Protein 3OU2 (pdb70)

Nearest PDB structures (foldseek):
  3ou2-assembly1_A  TM=1.005E+00  e=2.066E-47  Streptomyces luridus
  3ou7-assembly1_A  TM=9.706E-01  e=2.264E-40  Streptomyces luridus
  5ufm-assembly1_A  TM=7.610E-01  e=4.107E-11  Burkholderia thailandensis E264
  3hnr-assembly1_A  TM=7.106E-01  e=1.834E-09  [Bacillus thuringiensis] serovar konkukian
  9fce-assembly2_B  TM=7.350E-01  e=3.921E-09  Streptomyces sp.

Foldseek 3Di:
DDVQQLVLQLVVLLVCQVVVCVPVCVVCVVVVVLQVCVVQVPQLEEEEEEEQCFLVPCVLVSLVHYPAYEYEHQHPSRVVNVCVSVRPRYHYDHDSLLPDADPEATQEYEYEAPVQQAFPVSNLVSVVRVVNRHDVNHKYKYKHFADCVQWDWDADPVGSIGTTGGHHHHQVRVCVVVVVSAKHKDWDDSDHGMIMMMIDGHPD

Sequence (204 aa):
TSHGLIESQLSYYRARASEYDATFVPYMDSAAPAALERLRAGNIRGDVLELASGTGYWTRHLSGLADRVTALDGSAEMIAEAGRHGLDNVEFRQQDLFDWTPDRQWDAVFFAHWLAHVPDDRFEAFWESVRSAVAPGGVVEFVDVTDHEVAVRRTLQDGRSFRIVKVFRSPAELTERLTALGWSCSVDEVHPGFLYATCRPGPR

Secondary structure (DSSP, 8-state):
--HHHHHHHHHHHHHHGGGHHHHHHHHHTTTHHHHHHHHTTTTS-SEEEEES-TTSHHHHHHHHHSSEEEEEES-HHHHHHHGGG--TTEEEEE--TTS---SS-EEEEEEES-GGGS-HHHHHHHHHHHHHHEEEEEEEEEEEE-----EEEEE-TTS-EEEEE-----HHHHHHHHHHTTEEEEEEEEETTEEEEEEEE---

InterPro domains:
  IPR029063 S-adenosyl-L-methionine-dependent methyltransferase superfamily [G3DSA:3.40.50.150] (1-218)
  IPR029063 S-adenosyl-L-methionine-dependent methyltransferase superfamily [SSF53335] (13-204)
  IPR041698 Methyltransferase domain 25 [PF13649] (50-140)

Structure (mmCIF, N/CA/C/O backbone):
data_3OU2
#
_entry.id   3OU2
#
_cell.length_a   75.519
_cell.length_b   75.519
_cell.length_c   70.657
_cell.angle_alpha   90.00
_cell.angle_beta   90.00
_cell.angle_gamma   120.00
#
_symmetry.space_group_name_H-M   'P 61'
#
loop_
_entity.id
_entity.type
_entity.pdbx_description
1 polymer 'SAM-dependent methyltransferase'
2 non-polymer S-ADENOSYL-L-HOMOCYSTEINE
3 water water
#
loop_
_atom_site.group_PDB
_atom_site.id
_atom_site.type_symbol
_atom_site.label_atom_id
_atom_site.label_alt_id
_atom_site.label_comp_id
_atom_site.label_asym_id
_atom_site.label_entity_id
_atom_site.label_seq_id
_atom_site.pdbx_PDB_ins_code
_atom_site.Cartn_x
_atom_site.Cartn_y
_atom_site.Cartn_z
_atom_site.occupancy
_atom_site.B_iso_or_equiv
_atom_site.auth_seq_id
_atom_site.auth_comp_id
_atom_site.auth_asym_id
_atom_site.auth_atom_id
_atom_site.pdbx_PDB_model_num
ATOM 1 N N . THR A 1 3 ? 45.770 38.954 9.265 1.00 26.69 3 THR A N 1
ATOM 2 C CA . THR A 1 3 ? 45.583 37.703 8.478 1.00 26.78 3 THR A CA 1
ATOM 3 C C . THR A 1 3 ? 46.105 36.483 9.226 1.00 26.01 3 THR A C 1
ATOM 4 O O . THR A 1 3 ? 47.220 36.487 9.757 1.00 26.31 3 THR A O 1
ATOM 8 N N . SER A 1 4 ? 45.281 35.441 9.251 1.00 25.05 4 SER A N 1
ATOM 9 C CA . SER A 1 4 ? 45.592 34.213 9.966 1.00 24.12 4 SER A CA 1
ATOM 10 C C . SER A 1 4 ? 46.435 33.272 9.117 1.00 23.59 4 SER A C 1
ATOM 11 O O . SER A 1 4 ? 46.478 33.392 7.887 1.00 23.01 4 SER A O 1
ATOM 14 N N . HIS A 1 5 ? 47.107 32.330 9.774 1.00 22.90 5 HIS A N 1
ATOM 15 C CA . HIS A 1 5 ? 47.778 31.251 9.067 1.00 22.82 5 HIS A CA 1
ATOM 16 C C . HIS A 1 5 ? 46.749 30.395 8.327 1.00 22.08 5 HIS A C 1
ATOM 17 O O . HIS A 1 5 ? 47.036 29.858 7.259 1.00 21.82 5 HIS A O 1
ATOM 24 N N . GLY A 1 6 ? 45.554 30.283 8.904 1.00 21.49 6 GLY A N 1
ATOM 25 C CA . GLY A 1 6 ? 44.430 29.595 8.271 1.00 20.69 6 GLY A CA 1
ATOM 26 C C . GLY A 1 6 ? 44.123 30.128 6.884 1.00 19.99 6 GLY A C 1
ATOM 27 O O . GLY A 1 6 ? 43.920 29.353 5.957 1.00 19.98 6 GLY A O 1
ATOM 28 N N . LEU A 1 7 ? 44.100 31.451 6.747 1.00 19.50 7 LEU A N 1
ATOM 29 C CA . LEU A 1 7 ? 43.866 32.083 5.444 1.00 18.98 7 LEU A CA 1
ATOM 30 C C . LEU A 1 7 ? 44.997 31.783 4.458 1.00 18.84 7 LEU A C 1
ATOM 31 O O . LEU A 1 7 ? 44.749 31.388 3.311 1.00 18.26 7 LEU A O 1
ATOM 36 N N . ILE A 1 8 ? 46.238 31.970 4.907 1.00 19.02 8 ILE A N 1
ATOM 37 C CA . ILE A 1 8 ? 47.413 31.685 4.091 1.00 19.12 8 ILE A CA 1
ATOM 38 C C . ILE A 1 8 ? 47.423 30.239 3.607 1.00 18.85 8 ILE A C 1
ATOM 39 O O . ILE A 1 8 ? 47.693 29.976 2.435 1.00 18.37 8 ILE A O 1
ATOM 44 N N . GLU A 1 9 ? 47.130 29.310 4.516 1.00 18.89 9 GLU A N 1
ATOM 45 C CA . GLU A 1 9 ? 47.108 27.893 4.184 1.00 19.23 9 GLU A CA 1
ATOM 46 C C . GLU A 1 9 ? 45.956 27.564 3.232 1.00 18.51 9 GLU A C 1
ATOM 47 O O . GLU A 1 9 ? 46.133 26.784 2.298 1.00 18.42 9 GLU A O 1
ATOM 53 N N . SER A 1 10 ? 44.795 28.175 3.469 1.00 17.86 10 SER A N 1
ATOM 54 C CA . SER A 1 10 ? 43.626 27.967 2.606 1.00 17.73 10 SER A CA 1
ATOM 55 C C . SER A 1 10 ? 43.935 28.380 1.170 1.00 17.54 10 SER A C 1
ATOM 56 O O . SER A 1 10 ? 43.690 27.634 0.225 1.00 17.64 10 SER A O 1
ATOM 59 N N . GLN A 1 11 ? 44.483 29.580 1.022 1.00 17.27 11 GLN A N 1
ATOM 60 C CA . GLN A 1 11 ? 44.867 30.107 -0.281 1.00 17.20 11 GLN A CA 1
ATOM 61 C C . GLN A 1 11 ? 45.873 29.200 -0.997 1.00 16.86 11 GLN A C 1
ATOM 62 O O . GLN A 1 11 ? 45.727 28.920 -2.188 1.00 15.92 11 GLN A O 1
ATOM 68 N N . LEU A 1 12 ? 46.885 28.723 -0.274 1.00 16.89 12 LEU A N 1
ATOM 69 C CA . LEU A 1 12 ? 47.872 27.824 -0.866 1.00 17.27 12 LEU A CA 1
ATOM 70 C C . LEU A 1 12 ? 47.224 26.496 -1.263 1.00 17.81 12 LEU A C 1
ATOM 71 O O . LEU A 1 12 ? 47.492 25.967 -2.338 1.00 17.93 12 LEU A O 1
ATOM 76 N N . SER A 1 13 ? 46.363 25.986 -0.388 1.00 18.29 13 SER A N 1
ATOM 77 C CA . SER A 1 13 ? 45.642 24.737 -0.646 1.00 18.81 13 SER A CA 1
ATOM 78 C C . SER A 1 13 ? 44.784 24.803 -1.906 1.00 18.50 13 SER A C 1
ATOM 79 O O . SER A 1 13 ? 44.687 23.824 -2.641 1.00 18.73 13 SER A O 1
ATOM 82 N N . TYR A 1 14 ? 44.182 25.964 -2.161 1.00 17.90 14 TYR A N 1
ATOM 83 C CA . TYR A 1 14 ? 43.399 26.176 -3.375 1.00 17.78 14 TYR A CA 1
ATOM 84 C C . TYR A 1 14 ? 44.260 25.903 -4.603 1.00 17.40 14 TYR A C 1
ATOM 85 O O . TYR A 1 14 ? 43.853 25.177 -5.509 1.00 17.87 14 TYR A O 1
ATOM 94 N N . TYR A 1 15 ? 45.465 26.469 -4.618 1.00 17.52 15 TYR A N 1
ATOM 95 C CA . TYR A 1 15 ? 46.359 26.297 -5.756 1.00 17.59 15 TYR A CA 1
ATOM 96 C C . TYR A 1 15 ? 46.943 24.894 -5.875 1.00 18.59 15 TYR A C 1
ATOM 97 O O . TYR A 1 15 ? 47.157 24.412 -6.984 1.00 18.76 15 TYR A O 1
ATOM 106 N N . ARG A 1 16 ? 47.167 24.240 -4.736 1.00 19.81 16 ARG A N 1
ATOM 107 C CA . ARG A 1 16 ? 47.533 22.825 -4.730 1.00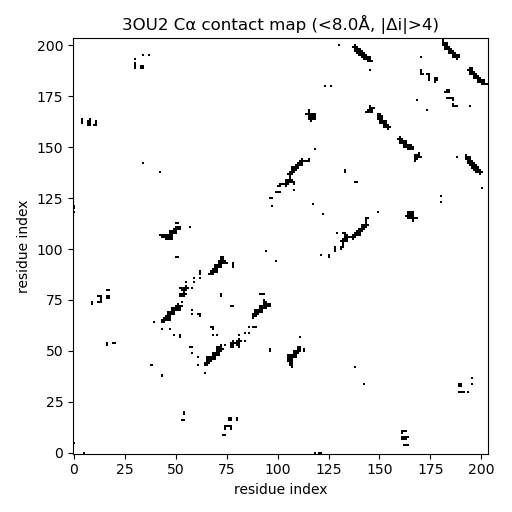 21.05 16 ARG A CA 1
ATOM 108 C C . ARG A 1 16 ? 46.459 21.998 -5.440 1.00 21.39 16 ARG A C 1
ATOM 109 O O . ARG A 1 16 ? 46.776 21.125 -6.254 1.00 21.95 16 ARG A O 1
ATOM 117 N N . ALA A 1 17 ? 45.194 22.298 -5.147 1.00 21.71 17 ALA A N 1
ATOM 118 C CA . ALA A 1 17 ? 44.053 21.587 -5.745 1.00 22.33 17 ALA A CA 1
ATOM 119 C C . ALA A 1 17 ? 43.869 21.884 -7.241 1.00 22.83 17 ALA A C 1
ATOM 120 O O . ALA A 1 17 ? 43.430 21.016 -8.007 1.00 23.88 17 ALA A O 1
ATOM 122 N N . ARG A 1 18 ? 44.212 23.106 -7.645 1.00 22.87 18 ARG A N 1
ATOM 123 C CA . ARG A 1 18 ? 43.989 23.604 -9.007 1.00 23.09 18 ARG A CA 1
ATOM 124 C C . ARG A 1 18 ? 45.156 23.389 -9.978 1.00 22.45 18 ARG A C 1
ATOM 125 O O . ARG A 1 18 ? 45.002 23.595 -11.183 1.00 21.97 18 ARG A O 1
ATOM 133 N N . ALA A 1 19 ? 46.315 22.978 -9.463 1.00 22.11 19 ALA A N 1
ATOM 134 C CA . ALA A 1 19 ? 47.544 22.923 -10.258 1.00 22.40 19 ALA A CA 1
ATOM 135 C C . ALA A 1 19 ? 47.401 22.224 -11.613 1.00 22.36 19 ALA A C 1
ATOM 136 O O . ALA A 1 19 ? 47.840 22.753 -12.633 1.00 22.47 19 ALA A O 1
ATOM 138 N N . SER A 1 20 ? 46.773 21.050 -11.628 1.00 23.09 20 SER A N 1
ATOM 139 C CA . SER A 1 20 ? 46.684 20.262 -12.866 1.00 23.58 20 SER A CA 1
ATOM 140 C C . SER A 1 20 ? 45.789 20.881 -13.947 1.00 23.47 20 SER A C 1
ATOM 141 O O . SER A 1 20 ? 45.977 20.613 -15.135 1.00 23.86 20 SER A O 1
ATOM 144 N N . GLU A 1 21 ? 44.838 21.717 -13.534 1.00 22.88 21 GLU A N 1
ATOM 145 C CA . GLU A 1 21 ? 43.929 22.384 -14.467 1.00 22.71 21 GLU A CA 1
ATOM 146 C C . GLU A 1 21 ? 44.214 23.878 -14.617 1.00 21.14 21 GLU A C 1
ATOM 147 O O . GLU A 1 21 ? 43.497 24.585 -15.329 1.00 21.36 21 GLU A O 1
ATOM 153 N N . TYR A 1 22 ? 45.275 24.352 -13.966 1.00 19.61 22 TYR A N 1
ATOM 154 C CA . TYR A 1 22 ? 45.559 25.789 -13.917 1.00 18.56 22 TYR A CA 1
ATOM 155 C C . TYR A 1 22 ? 45.733 26.414 -15.296 1.00 18.29 22 TYR A C 1
ATOM 156 O O . TYR A 1 22 ? 45.146 27.460 -15.597 1.00 17.78 22 TYR A O 1
ATOM 165 N N . ASP A 1 23 ? 46.552 25.780 -16.128 1.00 17.65 23 ASP A N 1
ATOM 166 C CA . ASP A 1 23 ? 46.869 26.311 -17.447 1.00 17.63 23 ASP A CA 1
ATOM 167 C C . ASP A 1 23 ? 45.666 26.429 -18.381 1.00 17.40 23 ASP A C 1
ATOM 168 O O . ASP A 1 23 ? 45.569 27.380 -19.166 1.00 17.25 23 ASP A O 1
ATOM 173 N N . ALA A 1 24 ? 44.759 25.459 -18.300 1.00 17.80 24 ALA A N 1
ATOM 174 C CA . ALA A 1 24 ? 43.560 25.465 -19.143 1.00 17.94 24 ALA A CA 1
ATOM 175 C C . ALA A 1 24 ? 42.769 26.757 -18.956 1.00 17.88 24 ALA A C 1
ATOM 176 O O . ALA A 1 24 ? 42.217 27.292 -19.913 1.00 18.50 24 ALA A O 1
ATOM 178 N N . THR A 1 25 ? 42.755 27.249 -17.717 1.00 18.12 25 THR A N 1
ATOM 179 C CA . THR A 1 25 ? 42.112 28.511 -17.348 1.00 18.11 25 THR A CA 1
ATOM 180 C C . THR A 1 25 ? 43.019 29.708 -17.635 1.00 17.19 25 THR A C 1
ATOM 181 O O . THR A 1 25 ? 42.611 30.696 -18.261 1.00 16.95 25 THR A O 1
ATOM 185 N N . PHE A 1 26 ? 44.259 29.614 -17.166 1.00 16.65 26 PHE A N 1
ATOM 186 C CA . PHE A 1 26 ? 45.141 30.765 -17.183 1.00 16.09 26 PHE A CA 1
ATOM 187 C C . PHE A 1 26 ? 45.566 31.219 -18.576 1.00 16.04 26 PHE A C 1
ATOM 188 O O . PHE A 1 26 ? 45.621 32.419 -18.849 1.00 15.79 26 PHE A O 1
ATOM 196 N N . VAL A 1 27 ? 45.881 30.269 -19.452 1.00 16.65 27 VAL A N 1
ATOM 197 C CA . VAL A 1 27 ? 46.368 30.634 -20.780 1.00 17.31 27 VAL A CA 1
ATOM 198 C C . VAL A 1 27 ? 45.379 31.535 -21.566 1.00 17.35 27 VAL A C 1
ATOM 199 O O . VAL A 1 27 ? 45.749 32.632 -21.985 1.00 17.22 27 VAL A O 1
ATOM 203 N N . PRO A 1 28 ? 44.103 31.104 -21.723 1.00 17.74 28 PRO A N 1
ATOM 204 C CA . PRO A 1 28 ? 43.195 32.023 -22.420 1.00 18.27 28 PRO A CA 1
ATOM 205 C C . PRO A 1 28 ? 42.876 33.297 -21.631 1.00 18.21 28 PRO A C 1
ATOM 206 O O . PRO A 1 28 ? 42.603 34.331 -22.233 1.00 19.22 28 PRO A O 1
ATOM 210 N N . TYR A 1 29 ? 42.932 33.234 -20.301 1.00 18.24 29 TYR A N 1
ATOM 211 C CA . TYR A 1 29 ? 42.751 34.430 -19.477 1.00 17.89 29 TYR A CA 1
ATOM 212 C C . TYR A 1 29 ? 43.815 35.489 -19.779 1.00 18.11 29 TYR A C 1
ATOM 213 O O . TYR A 1 29 ? 43.510 36.681 -19.889 1.00 18.10 29 TYR A O 1
ATOM 222 N N . MET A 1 30 ? 45.061 35.034 -19.911 1.00 18.03 30 MET A N 1
ATOM 223 C CA . MET A 1 30 ? 46.222 35.904 -20.061 1.00 18.88 30 MET A CA 1
ATOM 224 C C . MET A 1 30 ? 46.532 36.276 -21.508 1.00 19.09 30 MET A C 1
ATOM 225 O O . MET A 1 30 ? 47.320 37.187 -21.752 1.00 18.65 30 MET A O 1
ATOM 230 N N . ASP A 1 31 ? 45.896 35.590 -22.458 1.00 19.58 31 ASP A N 1
ATOM 231 C CA . ASP A 1 31 ? 46.260 35.705 -23.877 1.00 20.69 31 ASP A CA 1
ATOM 232 C C . ASP A 1 31 ? 46.277 37.134 -24.440 1.00 20.81 31 ASP A C 1
ATOM 233 O O . ASP A 1 31 ? 47.242 37.520 -25.104 1.00 21.00 31 ASP A O 1
ATOM 238 N N . SER A 1 32 ? 45.225 37.907 -24.176 1.00 21.20 32 SER A N 1
ATOM 239 C CA . SER A 1 32 ? 45.130 39.280 -24.694 1.00 21.69 32 SER A CA 1
ATOM 240 C C . SER A 1 32 ? 46.190 40.231 -24.136 1.00 21.56 32 SER A C 1
ATOM 241 O O . SER A 1 32 ? 46.706 41.076 -24.867 1.00 21.74 32 SER A O 1
ATOM 244 N N . ALA A 1 33 ? 46.515 40.085 -22.851 1.00 21.21 33 ALA A N 1
ATOM 245 C CA . ALA A 1 33 ? 47.483 40.967 -22.191 1.00 21.19 33 ALA A CA 1
ATOM 246 C C . ALA A 1 33 ? 48.925 40.492 -22.335 1.00 21.29 33 ALA A C 1
ATOM 247 O O . ALA A 1 33 ? 49.856 41.256 -22.056 1.00 20.89 33 ALA A O 1
ATOM 249 N N . ALA A 1 34 ? 49.107 39.247 -22.771 1.00 21.23 34 ALA A N 1
ATOM 250 C CA . ALA A 1 34 ? 50.437 38.627 -22.823 1.00 21.42 34 ALA A CA 1
ATOM 251 C C . ALA A 1 34 ? 51.448 39.388 -23.686 1.00 22.00 34 ALA A C 1
ATOM 252 O O . ALA A 1 34 ? 52.577 39.587 -23.243 1.00 21.97 34 ALA A O 1
ATOM 254 N N . PRO A 1 35 ? 51.059 39.828 -24.904 1.00 22.18 35 PRO A N 1
ATOM 255 C CA . PRO A 1 35 ? 52.057 40.552 -25.708 1.00 22.47 35 PRO A CA 1
ATOM 256 C C . PRO A 1 35 ? 52.605 41.817 -25.040 1.00 22.23 35 PRO A C 1
ATOM 257 O O . PRO A 1 35 ? 53.823 42.042 -25.065 1.00 22.82 35 PRO A O 1
ATOM 261 N N . ALA A 1 36 ? 51.727 42.625 -24.446 1.00 22.13 36 ALA A N 1
ATOM 262 C CA . ALA A 1 36 ? 52.144 43.845 -23.748 1.00 21.74 36 ALA A CA 1
ATOM 263 C C . ALA A 1 36 ? 53.037 43.525 -22.547 1.00 21.98 36 ALA A C 1
ATOM 264 O O . ALA A 1 36 ? 54.029 44.216 -22.301 1.00 22.16 36 ALA A O 1
ATOM 266 N N . ALA A 1 37 ? 52.681 42.473 -21.811 1.00 21.52 37 ALA A N 1
ATOM 267 C CA . ALA A 1 37 ? 53.465 42.042 -20.658 1.00 21.54 37 ALA A CA 1
ATOM 268 C C . ALA A 1 37 ? 54.834 41.522 -21.085 1.00 21.74 37 ALA A C 1
ATOM 269 O O . ALA A 1 37 ? 55.844 41.880 -20.479 1.00 21.13 37 ALA A O 1
ATOM 271 N N . LEU A 1 38 ? 54.873 40.700 -22.135 1.00 21.95 38 LEU A N 1
ATOM 272 C CA . LEU A 1 38 ? 56.134 40.128 -22.618 1.00 22.51 38 LEU A CA 1
ATOM 273 C C . LEU A 1 38 ? 57.089 41.174 -23.195 1.00 22.97 38 LEU A C 1
ATOM 274 O O . LEU A 1 38 ? 58.309 40.985 -23.157 1.00 22.89 38 LEU A O 1
ATOM 279 N N . GLU A 1 39 ? 56.530 42.260 -23.730 1.00 23.10 39 GLU A N 1
ATOM 280 C CA . GLU A 1 39 ? 57.325 43.383 -24.225 1.00 23.69 39 GLU A CA 1
ATOM 281 C C . GLU A 1 39 ? 58.137 43.997 -23.096 1.00 23.12 39 GLU A C 1
ATOM 282 O O . GLU A 1 39 ? 59.331 44.265 -23.252 1.00 23.49 39 GLU A O 1
ATOM 288 N N . ARG A 1 40 ? 57.482 44.222 -21.959 1.00 22.15 40 ARG A N 1
ATOM 289 C CA . ARG A 1 40 ? 58.169 44.740 -20.780 1.00 21.39 40 ARG A CA 1
ATOM 290 C C . ARG A 1 40 ? 59.117 43.694 -20.203 1.00 20.84 40 ARG A C 1
ATOM 291 O O . ARG A 1 40 ? 60.223 44.031 -19.792 1.00 20.54 40 ARG A O 1
ATOM 299 N N . LEU A 1 41 ? 58.709 42.426 -20.206 1.00 19.98 41 LEU A N 1
ATOM 300 C CA . LEU A 1 41 ? 59.555 41.363 -19.665 1.00 19.92 41 LEU A CA 1
ATOM 301 C C . LEU A 1 41 ? 60.891 41.269 -20.401 1.00 20.33 41 LEU A C 1
ATOM 302 O O . LEU A 1 41 ? 61.940 41.038 -19.785 1.00 20.23 41 LEU A O 1
ATOM 307 N N . ARG A 1 42 ? 60.841 41.466 -21.716 1.00 21.09 42 ARG A N 1
ATOM 308 C CA . ARG A 1 42 ? 62.026 41.362 -22.565 1.00 22.30 42 ARG A CA 1
ATOM 309 C C . ARG A 1 42 ? 62.776 42.695 -22.744 1.00 22.54 42 ARG A C 1
ATOM 310 O O . ARG A 1 42 ? 63.734 42.763 -23.521 1.00 22.98 42 ARG A O 1
ATOM 318 N N . ALA A 1 43 ? 62.360 43.734 -22.012 1.00 22.98 43 ALA A N 1
ATOM 319 C CA . ALA A 1 43 ? 62.892 45.105 -22.175 1.00 23.06 43 ALA A CA 1
ATOM 320 C C . ALA A 1 43 ? 64.339 45.322 -21.708 1.00 23.27 43 ALA A C 1
ATOM 321 O O . ALA A 1 43 ? 64.934 46.367 -22.008 1.00 23.84 43 ALA A O 1
ATOM 323 N N . GLY A 1 44 ? 64.891 44.365 -20.965 1.00 22.75 44 GLY A N 1
ATOM 324 C CA . GLY A 1 44 ? 66.317 44.392 -20.622 1.00 22.68 44 GLY A CA 1
ATOM 325 C C . GLY A 1 44 ? 66.688 44.300 -19.154 1.00 22.43 44 GLY A C 1
ATOM 326 O O . GLY A 1 44 ? 67.877 44.287 -18.824 1.00 22.60 44 GLY A O 1
ATOM 327 N N . ASN A 1 45 ? 65.693 44.235 -18.272 1.00 21.88 45 ASN A N 1
ATOM 328 C CA . ASN A 1 45 ? 65.963 44.111 -16.833 1.00 21.43 45 ASN A CA 1
ATOM 329 C C . ASN A 1 45 ? 66.043 42.683 -16.326 1.00 21.40 45 ASN A C 1
ATOM 330 O O . ASN A 1 45 ? 66.657 42.423 -15.287 1.00 20.98 45 ASN A O 1
ATOM 335 N N . ILE A 1 46 ? 65.420 41.754 -17.047 1.00 21.45 46 ILE A N 1
ATOM 336 C CA . ILE A 1 46 ? 65.504 40.337 -16.707 1.00 21.74 46 ILE A CA 1
ATOM 337 C C . ILE A 1 46 ? 66.786 39.766 -17.302 1.00 22.15 46 ILE A C 1
ATOM 338 O O . ILE A 1 46 ? 66.805 39.256 -18.428 1.00 22.25 46 ILE A O 1
ATOM 343 N N . ARG A 1 47 ? 67.863 39.887 -16.537 1.00 22.04 47 ARG A N 1
ATOM 344 C CA . ARG A 1 47 ? 69.199 39.500 -16.987 1.00 22.51 47 ARG A CA 1
ATOM 345 C C . ARG A 1 47 ? 69.975 38.980 -15.788 1.00 21.99 47 ARG A C 1
ATOM 346 O O . ARG A 1 47 ? 69.701 39.375 -14.651 1.00 21.89 47 ARG A O 1
ATOM 354 N N . GLY A 1 48 ? 70.938 38.093 -16.034 1.00 21.29 48 GLY A N 1
ATOM 355 C CA . GLY A 1 48 ? 71.785 37.565 -14.966 1.00 20.68 48 GLY A CA 1
ATOM 356 C C . GLY A 1 48 ? 71.125 36.445 -14.190 1.00 20.12 48 GLY A C 1
ATOM 357 O O . GLY A 1 48 ? 70.489 35.570 -14.772 1.00 19.74 48 GLY A O 1
ATOM 358 N N . ASP A 1 49 ? 71.292 36.458 -12.869 1.00 19.80 49 ASP A N 1
ATOM 359 C CA . ASP A 1 49 ? 70.676 35.458 -12.005 1.00 19.99 49 ASP A CA 1
ATOM 360 C C . ASP A 1 49 ? 69.324 35.988 -11.570 1.00 19.33 49 ASP A C 1
ATOM 361 O O . ASP A 1 49 ? 69.239 37.055 -10.958 1.00 19.18 49 ASP A O 1
ATOM 366 N N . VAL A 1 50 ? 68.276 35.241 -11.903 1.00 18.30 50 VAL A N 1
ATOM 367 C CA . VAL A 1 50 ? 66.902 35.712 -11.726 1.00 18.06 50 VAL A CA 1
ATOM 368 C C . VAL A 1 50 ? 66.158 34.847 -10.730 1.00 17.37 50 VAL A C 1
ATOM 369 O O . VAL A 1 50 ? 66.271 33.622 -10.741 1.00 17.47 50 VAL A O 1
ATOM 373 N N . LEU A 1 51 ? 65.422 35.511 -9.846 1.00 16.25 51 LEU A N 1
ATOM 374 C CA . LEU A 1 51 ? 64.547 34.851 -8.896 1.00 15.99 51 LEU A CA 1
ATOM 375 C C . LEU A 1 51 ? 63.107 35.069 -9.331 1.00 15.45 51 LEU A C 1
ATOM 376 O O . LEU A 1 51 ? 62.709 36.201 -9.607 1.00 16.14 51 LEU A O 1
ATOM 381 N N . GLU A 1 52 ? 62.334 33.989 -9.403 1.00 15.38 52 GLU A N 1
ATOM 382 C CA . GLU A 1 52 ? 60.887 34.106 -9.605 1.00 14.88 52 GLU A CA 1
ATOM 383 C C . GLU A 1 52 ? 60.137 33.652 -8.365 1.00 15.00 52 GLU A C 1
ATOM 384 O O . GLU A 1 52 ? 60.446 32.605 -7.788 1.00 14.88 52 GLU A O 1
ATOM 390 N N . LEU A 1 53 ? 59.147 34.450 -7.964 1.00 14.44 53 LEU A N 1
ATOM 391 C CA . LEU A 1 53 ? 58.301 34.114 -6.829 1.00 14.58 53 LEU A CA 1
ATOM 392 C C . LEU A 1 53 ? 56.916 33.697 -7.306 1.00 14.69 53 LEU A C 1
ATOM 393 O O . LEU A 1 53 ? 56.369 34.281 -8.251 1.00 14.32 53 LEU A O 1
ATOM 398 N N . ALA A 1 54 ? 56.371 32.675 -6.648 1.00 15.23 54 ALA A N 1
ATOM 399 C CA . ALA A 1 54 ? 55.070 32.074 -6.995 1.00 15.13 54 ALA A CA 1
ATOM 400 C C . ALA A 1 54 ? 55.025 31.615 -8.456 1.00 15.33 54 ALA A C 1
ATOM 401 O O . ALA A 1 54 ? 54.130 31.991 -9.216 1.00 15.21 54 ALA A O 1
ATOM 403 N N . SER A 1 55 ? 55.990 30.772 -8.824 1.00 15.48 55 SER A N 1
ATOM 404 C CA . SER A 1 55 ? 56.209 30.367 -10.220 1.00 15.78 55 SER A CA 1
ATOM 405 C C . SER A 1 55 ? 55.085 29.520 -10.823 1.00 15.84 55 SER A C 1
ATOM 406 O O . SER A 1 55 ? 54.997 29.392 -12.039 1.00 15.93 55 SER A O 1
ATOM 409 N N . GLY A 1 56 ? 54.234 28.949 -9.973 1.00 16.25 56 GLY A N 1
ATOM 410 C CA . GLY A 1 56 ? 53.055 28.220 -10.445 1.00 16.65 56 GLY A CA 1
ATOM 411 C C . GLY A 1 56 ? 53.392 27.098 -11.413 1.00 17.08 56 GLY A C 1
ATOM 412 O O . GLY A 1 56 ? 54.238 26.253 -11.119 1.00 17.75 56 GLY A O 1
ATOM 413 N N . THR A 1 57 ? 52.747 27.112 -12.578 1.00 16.84 57 THR A N 1
ATOM 414 C CA . THR A 1 57 ? 52.954 26.077 -13.602 1.00 17.17 57 THR A CA 1
ATOM 415 C C . THR A 1 57 ? 54.116 26.396 -14.532 1.00 17.25 57 THR A C 1
ATOM 416 O O . THR A 1 57 ? 54.369 25.671 -15.508 1.00 17.90 57 THR A O 1
ATOM 420 N N . GLY A 1 58 ? 54.812 27.490 -14.251 1.00 17.03 58 GLY A N 1
ATOM 421 C CA . GLY A 1 58 ? 55.944 27.895 -15.071 1.00 17.07 58 GLY A CA 1
ATOM 422 C C . GLY A 1 58 ? 55.580 28.673 -16.322 1.00 16.55 58 GLY A C 1
ATOM 423 O O . GLY A 1 58 ? 56.380 28.770 -17.258 1.00 17.22 58 GLY A O 1
ATOM 424 N N . TYR A 1 59 ? 54.379 29.254 -16.346 1.00 16.53 59 TYR A N 1
ATOM 425 C CA . TYR A 1 59 ? 53.957 30.066 -17.486 1.00 15.91 59 TYR A CA 1
ATOM 426 C C . TYR A 1 59 ? 54.967 31.180 -17.758 1.00 16.20 59 TYR A C 1
ATOM 427 O O . TYR A 1 59 ? 55.367 31.400 -18.903 1.00 16.95 59 TYR A O 1
ATOM 436 N N . TRP A 1 60 ? 55.381 31.868 -16.695 1.00 16.21 60 TRP A N 1
ATOM 437 C CA . TRP A 1 60 ? 56.382 32.917 -16.816 1.00 16.03 60 TRP A CA 1
ATOM 438 C C . TRP A 1 60 ? 57.791 32.355 -16.729 1.00 16.28 60 TRP A C 1
ATOM 439 O O . TRP A 1 60 ? 58.700 32.906 -17.341 1.00 16.61 60 TRP A O 1
ATOM 450 N N . THR A 1 61 ? 57.960 31.265 -15.979 1.00 16.86 61 THR A N 1
ATOM 451 C CA . THR A 1 61 ? 59.278 30.643 -15.808 1.00 17.67 61 THR A CA 1
ATOM 452 C C . THR A 1 61 ? 59.896 30.270 -17.147 1.00 18.32 61 THR A C 1
ATOM 453 O O . THR A 1 61 ? 61.094 30.449 -17.344 1.00 18.48 61 THR A O 1
ATOM 457 N N . ARG A 1 62 ? 59.067 29.756 -18.055 1.00 18.97 62 ARG A N 1
ATOM 458 C CA . ARG A 1 62 ? 59.496 29.421 -19.413 1.00 20.12 62 ARG A CA 1
ATOM 459 C C . ARG A 1 62 ? 60.163 30.619 -20.087 1.00 19.88 62 ARG A C 1
ATOM 460 O O . ARG A 1 62 ? 61.240 30.489 -20.683 1.00 20.76 62 ARG A O 1
ATOM 468 N N . HIS A 1 63 ? 59.531 31.789 -19.972 1.00 19.47 63 HIS A N 1
ATOM 469 C CA . HIS A 1 63 ? 60.074 33.028 -20.521 1.00 19.08 63 HIS A CA 1
ATOM 470 C C . HIS A 1 63 ? 61.328 33.502 -19.782 1.00 18.70 63 HIS A C 1
ATOM 471 O O . HIS A 1 63 ? 62.300 33.923 -20.410 1.00 18.81 63 HIS A O 1
ATOM 478 N N . LEU A 1 64 ? 61.301 33.448 -18.450 1.00 18.06 64 LEU A N 1
ATOM 479 C CA . LEU A 1 64 ? 62.455 33.872 -17.658 1.00 18.09 64 LEU A CA 1
ATOM 480 C C . LEU A 1 64 ? 63.679 33.027 -17.983 1.00 18.79 64 LEU A C 1
ATOM 481 O O . LEU A 1 64 ? 64.787 33.559 -18.089 1.00 19.40 64 LEU A O 1
ATOM 486 N N . SER A 1 65 ? 63.460 31.724 -18.147 1.00 19.37 65 SER A N 1
ATOM 487 C CA . SER A 1 65 ? 64.528 30.766 -18.452 1.00 19.79 65 SER A CA 1
ATOM 488 C C . SER A 1 65 ? 65.275 31.156 -19.724 1.00 20.16 65 SER A C 1
ATOM 489 O O . SER A 1 65 ? 66.499 31.023 -19.794 1.00 20.19 65 SER A O 1
ATOM 492 N N . GLY A 1 66 ? 64.534 31.657 -20.711 1.00 20.33 66 GLY A N 1
ATOM 493 C CA . GLY A 1 66 ? 65.100 32.096 -21.982 1.00 20.85 66 GLY A CA 1
ATOM 494 C C . GLY A 1 66 ? 65.836 33.423 -21.908 1.00 21.30 66 GLY A C 1
ATOM 495 O O . GLY A 1 66 ? 66.647 33.734 -22.774 1.00 21.64 66 GLY A O 1
ATOM 496 N N . LEU A 1 67 ? 65.569 34.201 -20.859 1.00 21.55 67 LEU A N 1
ATOM 497 C CA . LEU A 1 67 ? 66.150 35.533 -20.711 1.00 22.31 67 LEU A CA 1
ATOM 498 C C . LEU A 1 67 ? 67.329 35.560 -19.742 1.00 22.70 67 LEU A C 1
ATOM 499 O O . LEU A 1 67 ? 68.251 36.365 -19.902 1.00 23.58 67 LEU A O 1
ATOM 504 N N . ALA A 1 68 ? 67.283 34.681 -18.747 1.00 23.46 68 ALA A N 1
ATOM 505 C CA . ALA A 1 68 ? 68.228 34.689 -17.634 1.00 23.89 68 ALA A CA 1
ATOM 506 C C . ALA A 1 68 ? 69.362 33.702 -17.857 1.00 24.15 68 ALA A C 1
ATOM 507 O O . ALA A 1 68 ? 69.227 32.750 -18.631 1.00 24.53 68 ALA A O 1
ATOM 509 N N . ASP A 1 69 ? 70.478 33.928 -17.167 1.00 24.26 69 ASP A N 1
ATOM 510 C CA . ASP A 1 69 ? 71.545 32.937 -17.112 1.00 24.55 69 ASP A CA 1
ATOM 511 C C . ASP A 1 69 ? 71.068 31.737 -16.303 1.00 24.25 69 ASP A C 1
ATOM 512 O O . ASP A 1 69 ? 71.227 30.591 -16.719 1.00 24.39 69 ASP A O 1
ATOM 517 N N . ARG A 1 70 ? 70.469 32.014 -15.149 1.00 23.91 70 ARG A N 1
ATOM 518 C CA . ARG A 1 70 ? 69.932 30.991 -14.260 1.00 23.65 70 ARG A CA 1
ATOM 519 C C . ARG A 1 70 ? 68.692 31.556 -13.577 1.00 22.63 70 ARG A C 1
ATOM 520 O O . ARG A 1 70 ? 68.612 32.759 -13.317 1.00 22.21 70 ARG A O 1
ATOM 528 N N . VAL A 1 71 ? 67.727 30.680 -13.320 1.00 21.58 71 VAL A N 1
ATOM 529 C CA . VAL A 1 71 ? 66.510 31.035 -12.601 1.00 20.86 71 VAL A CA 1
ATOM 530 C C . VAL A 1 71 ? 66.378 30.170 -11.355 1.00 20.62 71 VAL A C 1
ATOM 531 O O . VAL A 1 71 ? 66.579 28.957 -11.407 1.00 20.58 71 VAL A O 1
ATOM 535 N N . THR A 1 72 ? 66.074 30.811 -10.231 1.00 19.48 72 THR A N 1
ATOM 536 C CA . THR A 1 72 ? 65.582 30.131 -9.045 1.00 19.41 72 THR A CA 1
ATOM 537 C C . THR A 1 72 ? 64.092 30.455 -8.977 1.00 18.96 72 THR A C 1
ATOM 538 O O . THR A 1 72 ? 63.720 31.629 -8.979 1.00 18.92 72 THR A O 1
ATOM 542 N N . ALA A 1 73 ? 63.249 29.424 -8.947 1.00 18.47 73 ALA A N 1
ATOM 543 C CA . ALA A 1 73 ? 61.795 29.612 -8.985 1.00 18.06 73 ALA A CA 1
ATOM 544 C C . ALA A 1 73 ? 61.158 29.005 -7.750 1.00 18.16 73 ALA A C 1
ATOM 545 O O . ALA A 1 73 ? 61.289 27.799 -7.501 1.00 18.08 73 ALA A O 1
ATOM 547 N N . LEU A 1 74 ? 60.486 29.844 -6.966 1.00 17.76 74 LEU A N 1
ATOM 548 C CA . LEU A 1 74 ? 59.883 29.419 -5.702 1.00 17.79 74 LEU A CA 1
ATOM 549 C C . LEU A 1 74 ? 58.375 29.354 -5.800 1.00 17.47 74 LEU A C 1
ATOM 550 O O . LEU A 1 74 ? 57.740 30.262 -6.333 1.00 16.99 74 LEU A O 1
ATOM 555 N N . ASP A 1 75 ? 57.800 28.281 -5.277 1.00 17.42 75 ASP A N 1
ATOM 556 C CA . ASP A 1 75 ? 56.349 28.181 -5.151 1.00 17.28 75 ASP A CA 1
ATOM 557 C C . ASP A 1 75 ? 56.010 27.365 -3.922 1.00 18.03 75 ASP A C 1
ATOM 558 O O . ASP A 1 75 ? 56.768 26.469 -3.548 1.00 17.89 75 ASP A O 1
ATOM 563 N N . GLY A 1 76 ? 54.874 27.671 -3.301 1.00 17.94 76 GLY A N 1
ATOM 564 C CA . GLY A 1 76 ? 54.447 26.958 -2.099 1.00 18.76 76 GLY A CA 1
ATOM 565 C C . GLY A 1 76 ? 53.902 25.569 -2.379 1.00 19.18 76 GLY A C 1
ATOM 566 O O . GLY A 1 76 ? 53.788 24.749 -1.461 1.00 20.02 76 GLY A O 1
ATOM 567 N N . SER A 1 77 ? 53.561 25.308 -3.640 1.00 19.49 77 SER A N 1
ATOM 568 C CA . SER A 1 77 ? 52.922 24.051 -4.024 1.00 20.08 77 SER A CA 1
ATOM 569 C C . SER A 1 77 ? 53.859 23.126 -4.796 1.00 20.31 77 SER A C 1
ATOM 570 O O . SER A 1 77 ? 54.375 23.487 -5.861 1.00 20.20 77 SER A O 1
ATOM 573 N N . ALA A 1 78 ? 54.065 21.927 -4.246 1.00 21.11 78 ALA A N 1
ATOM 574 C CA . ALA A 1 78 ? 54.803 20.869 -4.934 1.00 21.67 78 ALA A CA 1
ATOM 575 C C . ALA A 1 78 ? 54.092 20.449 -6.218 1.00 21.68 78 ALA A C 1
ATOM 576 O O . ALA A 1 78 ? 54.740 20.125 -7.214 1.00 22.17 78 ALA A O 1
ATOM 578 N N . GLU A 1 79 ? 52.758 20.469 -6.180 1.00 21.68 79 GLU A N 1
ATOM 579 C CA . GLU A 1 79 ? 51.925 20.168 -7.345 1.00 21.67 79 GLU A CA 1
ATOM 580 C C . GLU A 1 79 ? 52.214 21.140 -8.492 1.00 21.39 79 GLU A C 1
ATOM 581 O O . GLU A 1 79 ? 52.333 20.737 -9.648 1.00 21.35 79 GLU A O 1
ATOM 587 N N . MET A 1 80 ? 52.335 22.424 -8.160 1.00 20.89 80 MET A N 1
ATOM 588 C CA . MET A 1 80 ? 52.683 23.441 -9.143 1.00 21.00 80 MET A CA 1
ATOM 589 C C . MET A 1 80 ? 54.078 23.203 -9.715 1.00 21.23 80 MET A C 1
ATOM 590 O O . MET A 1 80 ? 54.284 23.261 -10.925 1.00 21.02 80 MET A O 1
ATOM 595 N N . ILE A 1 81 ? 55.031 22.921 -8.834 1.00 21.38 81 ILE A N 1
ATOM 596 C CA . ILE A 1 81 ? 56.401 22.651 -9.257 1.00 21.91 81 ILE A CA 1
ATOM 597 C C . ILE A 1 81 ? 56.450 21.452 -10.213 1.00 22.40 81 ILE A C 1
ATOM 598 O O . ILE A 1 81 ? 57.140 21.502 -11.231 1.00 22.84 81 ILE A O 1
ATOM 603 N N . ALA A 1 82 ? 55.681 20.408 -9.895 1.00 23.14 82 ALA A N 1
ATOM 604 C CA . ALA A 1 82 ? 55.548 19.237 -10.765 1.00 23.89 82 ALA A CA 1
ATOM 605 C C . ALA A 1 82 ? 55.025 19.620 -12.150 1.00 24.22 82 ALA A C 1
ATOM 606 O O . ALA A 1 82 ? 55.548 19.163 -13.170 1.00 24.66 82 ALA A O 1
ATOM 608 N N . GLU A 1 83 ? 54.014 20.487 -12.189 1.00 24.53 83 GLU A N 1
ATOM 609 C CA . GLU A 1 83 ? 53.495 20.986 -13.459 1.00 25.07 83 GLU A CA 1
ATOM 610 C C . GLU A 1 83 ? 54.557 21.773 -14.218 1.00 25.21 83 GLU A C 1
ATOM 611 O O . GLU A 1 83 ? 54.693 21.629 -15.425 1.00 25.25 83 GLU A O 1
ATOM 617 N N . ALA A 1 84 ? 55.313 22.599 -13.498 1.00 25.66 84 ALA A N 1
ATOM 618 C CA . ALA A 1 84 ? 56.345 23.436 -14.106 1.00 26.35 84 ALA A CA 1
ATOM 619 C C . ALA A 1 84 ? 57.494 22.626 -14.725 1.00 27.02 84 ALA A C 1
ATOM 620 O O . ALA A 1 84 ? 58.153 23.086 -15.660 1.00 26.95 84 ALA A O 1
ATOM 622 N N . GLY A 1 85 ? 57.712 21.420 -14.205 1.00 27.83 85 GLY A N 1
ATOM 623 C CA . GLY A 1 85 ? 58.717 20.500 -14.747 1.00 28.99 85 GLY A CA 1
ATOM 624 C C . GLY A 1 85 ? 58.461 20.046 -16.175 1.00 29.70 85 GLY A C 1
ATOM 625 O O . GLY A 1 85 ? 59.387 19.616 -16.864 1.00 30.07 85 GLY A O 1
ATOM 626 N N . ARG A 1 86 ? 57.210 20.151 -16.624 1.00 30.33 86 ARG A N 1
ATOM 627 C CA . ARG A 1 86 ? 56.815 19.771 -17.985 1.00 30.69 86 ARG A CA 1
ATOM 628 C C . ARG A 1 86 ? 57.572 20.553 -19.067 1.00 30.43 86 ARG A C 1
ATOM 629 O O . ARG A 1 86 ? 57.773 20.053 -20.178 1.00 30.66 86 ARG A O 1
ATOM 637 N N . HIS A 1 87 ? 58.003 21.770 -18.733 1.00 30.02 87 HIS A N 1
ATOM 638 C CA . HIS A 1 87 ? 58.702 22.645 -19.674 1.00 29.64 87 HIS A CA 1
ATOM 639 C C . HIS A 1 87 ? 60.147 22.216 -19.948 1.00 29.62 87 HIS A C 1
ATOM 640 O O . HIS A 1 87 ? 60.755 22.666 -20.923 1.00 29.71 87 HIS A O 1
ATOM 647 N N . GLY A 1 88 ? 60.688 21.365 -19.076 1.00 29.63 88 GLY A N 1
ATOM 648 C CA . GLY A 1 88 ? 62.053 20.849 -19.220 1.00 29.52 88 GLY A CA 1
ATOM 649 C C . GLY A 1 88 ? 63.111 21.934 -19.287 1.00 29.73 88 GLY A C 1
ATOM 650 O O . GLY A 1 88 ? 64.042 21.859 -20.090 1.00 29.81 88 GLY A O 1
ATOM 651 N N . LEU A 1 89 ? 62.966 22.949 -18.441 1.00 29.42 89 LEU A N 1
ATOM 652 C CA . LEU A 1 89 ? 63.891 24.079 -18.434 1.00 29.52 89 LEU A CA 1
ATOM 653 C C . LEU A 1 89 ? 65.190 23.723 -17.708 1.00 29.77 89 LEU A C 1
ATOM 654 O O . LEU A 1 89 ? 65.188 23.441 -16.509 1.00 30.26 89 LEU A O 1
ATOM 659 N N . ASP A 1 90 ? 66.296 23.747 -18.446 1.00 29.89 90 ASP A N 1
ATOM 660 C CA . ASP A 1 9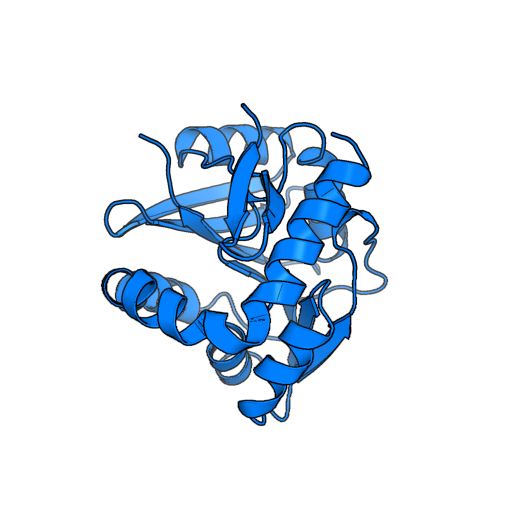0 ? 67.573 23.236 -17.940 1.00 29.94 90 ASP A CA 1
ATOM 661 C C . ASP A 1 90 ? 68.321 24.187 -17.007 1.00 29.30 90 ASP A C 1
ATOM 662 O O . ASP A 1 90 ? 69.208 23.756 -16.267 1.00 29.60 90 ASP A O 1
ATOM 667 N N . ASN A 1 91 ? 67.967 25.471 -17.035 1.00 27.94 91 ASN A N 1
ATOM 668 C CA . ASN A 1 91 ? 68.643 26.461 -16.192 1.00 26.83 91 ASN A CA 1
ATOM 669 C C . ASN A 1 91 ? 67.763 26.974 -15.046 1.00 26.39 91 ASN A C 1
ATOM 670 O O . ASN A 1 91 ? 67.960 28.089 -14.549 1.00 26.11 91 ASN A O 1
ATOM 675 N N . VAL A 1 92 ? 66.800 26.153 -14.630 1.00 25.93 92 VAL A N 1
ATOM 676 C CA . VAL A 1 92 ? 65.869 26.528 -13.567 1.00 25.41 92 VAL A CA 1
ATOM 677 C C . VAL A 1 92 ? 65.933 25.553 -12.399 1.00 25.67 92 VAL A C 1
ATOM 678 O O . VAL A 1 92 ? 65.804 24.341 -12.587 1.00 25.81 92 VAL A O 1
ATOM 682 N N . GLU A 1 93 ? 66.136 26.093 -11.201 1.00 25.55 93 GLU A N 1
ATOM 683 C CA . GLU A 1 93 ? 65.997 25.323 -9.975 1.00 26.02 93 GLU A CA 1
ATOM 684 C C . GLU A 1 93 ? 64.700 25.722 -9.285 1.00 25.60 93 GLU A C 1
ATOM 685 O O . GLU A 1 93 ? 64.521 26.883 -8.910 1.00 25.29 93 GLU A O 1
ATOM 691 N N . PHE A 1 94 ? 63.800 24.756 -9.138 1.00 25.30 94 PHE A N 1
ATOM 692 C CA . PHE A 1 94 ? 62.560 24.962 -8.409 1.00 25.15 94 PHE A CA 1
ATOM 693 C C . PHE A 1 94 ? 62.749 24.577 -6.950 1.00 25.37 94 PHE A C 1
ATOM 694 O O . PHE A 1 94 ? 63.372 23.553 -6.643 1.00 25.83 94 PHE A O 1
ATOM 702 N N . ARG A 1 95 ? 62.216 25.400 -6.054 1.00 25.25 95 ARG A N 1
ATOM 703 C CA . ARG A 1 95 ? 62.234 25.108 -4.629 1.00 25.46 95 ARG A CA 1
ATOM 704 C C . ARG A 1 95 ? 60.863 25.374 -4.032 1.00 25.12 95 ARG A C 1
ATOM 705 O O . ARG A 1 95 ? 60.229 26.392 -4.339 1.00 24.45 95 ARG A O 1
ATOM 713 N N . GLN A 1 96 ? 60.403 24.453 -3.190 1.00 24.87 96 GLN A N 1
ATOM 714 C CA . GLN A 1 96 ? 59.163 24.648 -2.460 1.00 24.82 96 GLN A CA 1
ATOM 715 C C . GLN A 1 96 ? 59.394 25.584 -1.281 1.00 24.55 96 GLN A C 1
ATOM 716 O O . GLN A 1 96 ? 60.260 25.338 -0.429 1.00 25.05 96 GLN A O 1
ATOM 722 N N . GLN A 1 97 ? 58.616 26.661 -1.243 1.00 23.80 97 GLN A N 1
ATOM 723 C CA . GLN A 1 97 ? 58.764 27.692 -0.230 1.00 23.35 97 GLN A CA 1
ATOM 724 C C . GLN A 1 97 ? 57.450 28.420 0.011 1.00 22.78 97 GLN A C 1
ATOM 725 O O . GLN A 1 97 ? 56.836 28.924 -0.933 1.00 22.02 97 GLN A O 1
ATOM 731 N N . ASP A 1 98 ? 57.027 28.473 1.270 1.00 22.23 98 ASP A N 1
ATOM 732 C CA . ASP A 1 98 ? 55.946 29.362 1.677 1.00 22.30 98 ASP A CA 1
ATOM 733 C C . ASP A 1 98 ? 56.527 30.768 1.715 1.00 22.10 98 ASP A C 1
ATOM 734 O O . ASP A 1 98 ? 57.427 31.068 2.513 1.00 22.23 98 ASP A O 1
ATOM 739 N N . LEU A 1 99 ? 56.024 31.627 0.833 1.00 21.47 99 LEU A N 1
ATOM 740 C CA . LEU A 1 99 ? 56.553 32.982 0.692 1.00 21.58 99 LEU A CA 1
ATOM 741 C C . LEU A 1 99 ? 56.290 33.864 1.912 1.00 22.14 99 LEU A C 1
ATOM 742 O O . LEU A 1 99 ? 56.935 34.892 2.084 1.00 22.72 99 LEU A O 1
ATOM 747 N N . PHE A 1 100 ? 55.360 33.451 2.768 1.00 22.47 100 PHE A N 1
ATOM 748 C CA . PHE A 1 100 ? 55.105 34.189 3.998 1.00 23.20 100 PHE A CA 1
ATOM 749 C C . PHE A 1 100 ? 56.071 33.825 5.135 1.00 23.65 100 PHE A C 1
ATOM 750 O O . PHE A 1 100 ? 56.109 34.525 6.152 1.00 24.61 100 PHE A O 1
ATOM 758 N N . ASP A 1 101 ? 56.843 32.751 4.947 1.00 24.16 101 ASP A N 1
ATOM 759 C CA . ASP A 1 101 ? 57.909 32.338 5.887 1.00 24.65 101 ASP A CA 1
ATOM 760 C C . ASP A 1 101 ? 59.304 32.675 5.375 1.00 24.45 101 ASP A C 1
ATOM 761 O O . ASP A 1 101 ? 60.302 32.443 6.066 1.00 25.57 101 ASP A O 1
ATOM 766 N N . TRP A 1 102 ? 59.373 33.231 4.173 1.00 23.96 102 TRP A N 1
ATOM 767 C CA . TRP A 1 102 ? 60.613 33.279 3.408 1.00 22.98 102 TRP A CA 1
ATOM 768 C C . TRP A 1 102 ? 61.553 34.428 3.760 1.00 22.70 102 TRP A C 1
ATOM 769 O O . TRP A 1 102 ? 61.156 35.589 3.779 1.00 22.81 102 TRP A O 1
ATOM 780 N N . THR A 1 103 ? 62.805 34.082 4.059 1.00 22.58 103 THR A N 1
ATOM 781 C CA . THR A 1 103 ? 63.887 35.061 4.129 1.00 23.35 103 THR A CA 1
ATOM 782 C C . THR A 1 103 ? 65.041 34.514 3.288 1.00 22.77 103 THR A C 1
ATOM 783 O O . THR A 1 103 ? 65.527 33.408 3.548 1.00 23.00 103 THR A O 1
ATOM 787 N N . PRO A 1 104 ? 65.464 35.269 2.257 1.00 22.65 104 PRO A N 1
ATOM 788 C CA . PRO A 1 104 ? 66.482 34.762 1.341 1.00 22.49 104 PRO A CA 1
ATOM 789 C C . PRO A 1 104 ? 67.853 34.659 1.995 1.00 22.39 104 PRO A C 1
ATOM 790 O O . PRO A 1 104 ? 68.166 35.436 2.896 1.00 22.24 104 PRO A O 1
ATOM 794 N N . ASP A 1 105 ? 68.648 33.694 1.540 1.00 22.81 105 ASP A N 1
ATOM 795 C CA . ASP A 1 105 ? 70.011 33.518 2.034 1.00 23.45 105 ASP A CA 1
ATOM 796 C C . ASP A 1 105 ? 71.038 33.767 0.934 1.00 23.00 105 ASP A C 1
ATOM 797 O O . ASP A 1 105 ? 72.222 33.454 1.091 1.00 23.39 105 ASP A O 1
ATOM 802 N N . ARG A 1 106 ? 70.567 34.311 -0.186 1.00 22.15 106 ARG A N 1
ATOM 803 C CA . ARG A 1 106 ? 71.436 34.824 -1.240 1.00 21.46 106 ARG A CA 1
ATOM 804 C C . ARG A 1 106 ? 70.732 35.969 -1.958 1.00 20.68 106 ARG A C 1
ATOM 805 O O . ARG A 1 106 ? 69.629 36.364 -1.573 1.00 19.78 106 ARG A O 1
ATOM 813 N N . GLN A 1 107 ? 71.382 36.499 -2.987 1.00 20.25 107 GLN A N 1
ATOM 814 C CA . GLN A 1 107 ? 70.830 37.616 -3.754 1.00 19.61 107 GLN A CA 1
ATOM 815 C C . GLN A 1 107 ? 70.798 37.331 -5.250 1.00 19.18 107 GLN A C 1
ATOM 816 O O . GLN A 1 107 ? 71.538 36.485 -5.742 1.00 19.28 107 GLN A O 1
ATOM 822 N N . TRP A 1 108 ? 69.922 38.043 -5.957 1.00 17.96 108 TRP A N 1
ATOM 823 C CA . TRP A 1 108 ? 69.731 37.877 -7.393 1.00 17.43 108 TRP A CA 1
ATOM 824 C C . TRP A 1 108 ? 69.718 39.232 -8.090 1.00 16.88 108 TRP A C 1
ATOM 825 O O . TRP A 1 108 ? 69.433 40.254 -7.471 1.00 17.49 108 TRP A O 1
ATOM 836 N N . ASP A 1 109 ? 69.999 39.234 -9.389 1.00 16.47 109 ASP A N 1
ATOM 837 C CA . ASP A 1 109 ? 70.037 40.468 -10.166 1.00 16.37 109 ASP A CA 1
ATOM 838 C C . ASP A 1 109 ? 68.654 41.011 -10.493 1.00 16.06 109 ASP A C 1
ATOM 839 O O . ASP A 1 109 ? 68.476 42.221 -10.645 1.00 15.95 109 ASP A O 1
ATOM 844 N N . ALA A 1 110 ? 67.686 40.105 -10.611 1.00 15.93 110 ALA A N 1
ATOM 845 C CA . ALA A 1 110 ? 66.310 40.485 -10.896 1.00 15.72 110 ALA A CA 1
ATOM 846 C C . ALA A 1 110 ? 65.392 39.547 -10.154 1.00 15.24 110 ALA A C 1
ATOM 847 O O . ALA A 1 110 ? 65.681 38.357 -10.015 1.00 15.49 110 ALA A O 1
ATOM 849 N N . VAL A 1 111 ? 64.291 40.098 -9.660 1.00 14.66 111 VAL A N 1
ATOM 850 C CA . VAL A 1 111 ? 63.226 39.315 -9.061 1.00 14.44 111 VAL A CA 1
ATOM 851 C C . VAL A 1 111 ? 61.967 39.606 -9.865 1.00 14.16 111 VAL A C 1
ATOM 852 O O . VAL A 1 111 ? 61.657 40.767 -10.132 1.00 14.57 111 VAL A O 1
ATOM 856 N N . PHE A 1 112 ? 61.265 38.546 -10.263 1.00 13.85 112 PHE A N 1
ATOM 857 C CA . PHE A 1 112 ? 60.014 38.684 -10.991 1.00 13.46 112 PHE A CA 1
ATOM 858 C C . PHE A 1 112 ? 58.908 37.899 -10.310 1.00 13.21 112 PHE A C 1
ATOM 859 O O . PHE A 1 112 ? 59.139 36.804 -9.804 1.00 13.36 112 PHE A O 1
ATOM 867 N N . PHE A 1 113 ? 57.698 38.452 -10.323 1.00 13.28 113 PHE A N 1
ATOM 868 C CA . PHE A 1 113 ? 56.495 37.679 -9.990 1.00 13.41 113 PHE A CA 1
ATOM 869 C C . PHE A 1 113 ? 55.280 38.160 -10.750 1.00 14.03 113 PHE A C 1
ATOM 870 O O . PHE A 1 113 ? 55.121 39.350 -11.008 1.00 14.80 113 PHE A O 1
ATOM 878 N N . ALA A 1 114 ? 54.432 37.211 -11.113 1.00 13.84 114 ALA A N 1
ATOM 879 C CA . ALA A 1 114 ? 53.184 37.535 -11.782 1.00 14.22 114 ALA A CA 1
ATOM 880 C C . ALA A 1 114 ? 52.008 37.050 -10.949 1.00 14.25 114 ALA A C 1
ATOM 881 O O . ALA A 1 114 ? 52.002 35.922 -10.465 1.00 14.99 114 ALA A O 1
ATOM 883 N N . HIS A 1 115 ? 51.028 37.932 -10.772 1.00 14.44 115 HIS A N 1
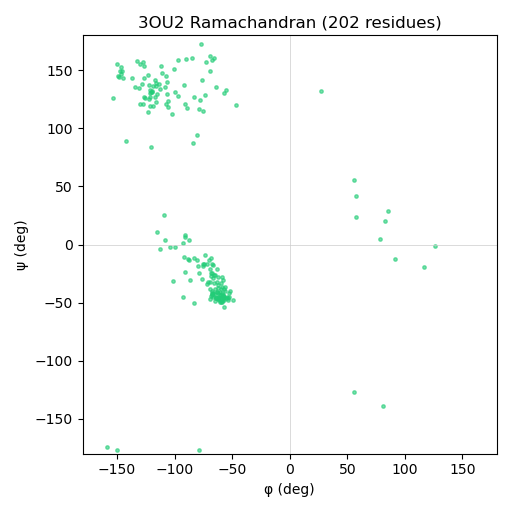ATOM 884 C CA . HIS A 1 115 ? 49.791 37.634 -10.033 1.00 14.71 115 HIS A CA 1
ATOM 885 C C . HIS A 1 115 ? 50.026 37.171 -8.600 1.00 14.90 115 HIS A C 1
ATOM 886 O O . HIS A 1 115 ? 49.189 36.494 -8.008 1.00 17.05 115 HIS A O 1
ATOM 893 N N . TRP A 1 116 ? 51.166 37.545 -8.036 1.00 14.27 116 TRP A N 1
ATOM 894 C CA . TRP A 1 116 ? 51.449 37.189 -6.657 1.00 13.82 116 TRP A CA 1
ATOM 895 C C . TRP A 1 116 ? 51.022 38.265 -5.654 1.00 13.89 116 TRP A C 1
ATOM 896 O O . TRP A 1 116 ? 50.412 37.965 -4.629 1.00 13.86 116 TRP A O 1
ATOM 907 N N . LEU A 1 117 ? 51.336 39.520 -5.953 1.00 14.41 117 LEU A N 1
ATOM 908 C CA . LEU A 1 117 ? 51.129 40.589 -4.993 1.00 15.35 117 LEU A CA 1
ATOM 909 C C . LEU A 1 117 ? 49.667 40.745 -4.568 1.00 15.23 117 LEU A C 1
ATOM 910 O O . LEU A 1 117 ? 49.392 41.068 -3.405 1.00 15.17 117 LEU A O 1
ATOM 915 N N . ALA A 1 118 ? 48.731 40.476 -5.479 1.00 14.87 118 ALA A N 1
ATOM 916 C CA . ALA A 1 118 ? 47.311 40.541 -5.127 1.00 15.05 118 ALA A CA 1
ATOM 917 C C . ALA A 1 118 ? 46.860 39.444 -4.157 1.00 14.99 118 ALA A C 1
ATOM 918 O O . ALA A 1 118 ? 45.747 39.508 -3.625 1.00 15.50 118 ALA A O 1
ATOM 920 N N . HIS A 1 119 ? 47.715 38.443 -3.933 1.00 14.36 119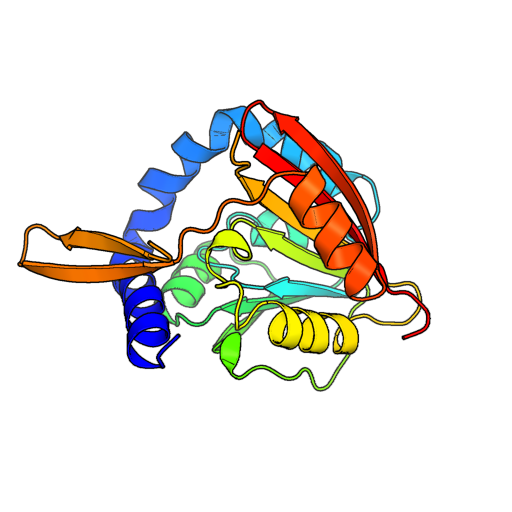 HIS A N 1
ATOM 921 C CA . HIS A 1 119 ? 47.479 37.427 -2.899 1.00 14.74 119 HIS A CA 1
ATOM 922 C C . HIS A 1 119 ? 48.128 37.802 -1.565 1.00 15.33 119 HIS A C 1
ATOM 923 O O . HIS A 1 119 ? 48.059 37.033 -0.608 1.00 15.47 119 HIS A O 1
ATOM 930 N N . VAL A 1 120 ? 48.772 38.966 -1.503 1.00 15.47 120 VAL A N 1
ATOM 931 C CA . VAL A 1 120 ? 49.423 39.429 -0.274 1.00 16.23 120 VAL A CA 1
ATOM 932 C C . VAL A 1 120 ? 48.547 40.480 0.399 1.00 16.56 120 VAL A C 1
ATOM 933 O O . VAL A 1 120 ? 48.374 41.571 -0.136 1.00 16.80 120 VAL A O 1
ATOM 937 N N . PRO A 1 121 ? 47.989 40.157 1.581 1.00 17.45 121 PRO A N 1
ATOM 938 C CA . PRO A 1 121 ? 47.151 41.139 2.268 1.00 18.26 121 PRO A CA 1
ATOM 939 C C . PRO A 1 121 ? 47.959 42.338 2.747 1.00 18.74 121 PRO A C 1
ATOM 940 O O . PRO A 1 121 ? 49.179 42.232 2.911 1.00 18.36 121 PRO A O 1
ATOM 944 N N . ASP A 1 122 ? 47.272 43.457 2.971 1.00 19.69 122 ASP A N 1
ATOM 945 C CA . ASP A 1 122 ? 47.921 44.691 3.418 1.00 20.89 122 ASP A CA 1
ATOM 946 C C . ASP A 1 122 ? 48.808 44.501 4.647 1.00 21.04 122 ASP A C 1
ATOM 947 O O . ASP A 1 122 ? 49.896 45.074 4.711 1.00 21.33 122 ASP A O 1
ATOM 952 N N . ASP A 1 123 ? 48.365 43.690 5.608 1.00 21.16 123 ASP A N 1
ATOM 953 C CA . ASP A 1 123 ? 49.133 43.507 6.844 1.00 21.31 123 ASP A CA 1
ATOM 954 C C . ASP A 1 123 ? 50.398 42.653 6.680 1.00 20.79 123 ASP A C 1
ATOM 955 O O . ASP A 1 123 ? 51.214 42.573 7.598 1.00 21.56 123 ASP A O 1
ATOM 960 N N . ARG A 1 124 ? 50.561 42.032 5.509 1.00 19.99 124 ARG A N 1
ATOM 961 C CA . ARG A 1 124 ? 51.738 41.206 5.221 1.00 19.60 124 ARG A CA 1
ATOM 962 C C . ARG A 1 124 ? 52.618 41.831 4.140 1.00 18.75 124 ARG A C 1
ATOM 963 O O . ARG A 1 124 ? 53.699 41.321 3.834 1.00 19.00 124 ARG A O 1
ATOM 971 N N . PHE A 1 125 ? 52.140 42.942 3.591 1.00 18.91 125 PHE A N 1
ATOM 972 C CA . PHE A 1 125 ? 52.771 43.639 2.464 1.00 18.81 125 PHE A CA 1
ATOM 973 C C . PHE A 1 125 ? 54.196 44.118 2.777 1.00 19.03 125 PHE A C 1
ATOM 974 O O . PHE A 1 125 ? 55.133 43.856 2.010 1.00 18.46 125 PHE A O 1
ATOM 982 N N . GLU A 1 126 ? 54.365 44.790 3.914 1.00 18.86 126 GLU A N 1
ATOM 983 C CA . GLU A 1 126 ? 55.673 45.322 4.294 1.00 19.05 126 GLU A CA 1
ATOM 984 C C . GLU A 1 126 ? 56.719 44.223 4.498 1.00 18.63 126 GLU A C 1
ATOM 985 O O . GLU A 1 126 ? 57.833 44.321 3.987 1.00 18.37 126 GLU A O 1
ATOM 991 N N . ALA A 1 127 ? 56.351 43.173 5.234 1.00 17.82 127 ALA A N 1
ATOM 992 C CA . ALA A 1 127 ? 57.266 42.074 5.518 1.00 17.82 127 ALA A CA 1
ATOM 993 C C . ALA A 1 127 ? 57.681 41.366 4.237 1.00 17.16 127 ALA A C 1
ATOM 994 O O . ALA A 1 127 ? 58.852 41.015 4.080 1.00 17.74 127 ALA A O 1
ATOM 996 N N . PHE A 1 128 ? 56.724 41.172 3.327 1.00 16.84 128 PHE A N 1
ATOM 997 C CA . PHE A 1 128 ? 57.027 40.576 2.033 1.00 16.61 128 PHE A CA 1
ATOM 998 C C . PHE A 1 128 ? 58.067 41.400 1.286 1.00 16.07 128 PHE A C 1
ATOM 999 O O . PHE A 1 128 ? 59.061 40.858 0.806 1.00 15.58 128 PHE A O 1
ATOM 1007 N N . TRP A 1 129 ? 57.844 42.708 1.215 1.00 15.90 129 TRP A N 1
ATOM 1008 C CA . TRP A 1 129 ? 58.796 43.590 0.544 1.00 15.28 129 TRP A CA 1
ATOM 1009 C C . TRP A 1 129 ? 60.148 43.711 1.255 1.00 15.67 129 TRP A C 1
ATOM 1010 O O . TRP A 1 129 ? 61.147 44.005 0.605 1.00 15.29 129 TRP A O 1
ATOM 1021 N N . GLU A 1 130 ? 60.187 43.465 2.565 1.00 16.51 130 GLU A N 1
ATOM 1022 C CA . GLU A 1 130 ? 61.468 43.376 3.275 1.00 17.58 130 GLU A CA 1
ATOM 1023 C C . GLU A 1 130 ? 62.275 42.160 2.826 1.00 17.10 130 GLU A C 1
ATOM 1024 O O . GLU A 1 130 ? 63.493 42.246 2.638 1.00 17.32 130 GLU A O 1
ATOM 1030 N N . SER A 1 131 ? 61.594 41.030 2.645 1.00 17.35 131 SER A N 1
ATOM 1031 C CA . SER A 1 131 ? 62.257 39.835 2.135 1.00 17.51 131 SER A CA 1
ATOM 1032 C C . SER A 1 131 ? 62.706 40.014 0.687 1.00 16.52 131 SER A C 1
ATOM 1033 O O . SER A 1 131 ? 63.817 39.627 0.334 1.00 16.27 131 SER A O 1
ATOM 1036 N N . VAL A 1 132 ? 61.847 40.612 -0.141 1.00 15.80 132 VAL A N 1
ATOM 1037 C CA . VAL A 1 132 ? 62.228 40.923 -1.524 1.00 15.07 132 VAL A CA 1
ATOM 1038 C C . VAL A 1 132 ? 63.461 41.827 -1.549 1.00 15.05 132 VAL A C 1
ATOM 1039 O O . VAL A 1 132 ? 64.413 41.561 -2.291 1.00 14.85 132 VAL A O 1
ATOM 1043 N N . ARG A 1 133 ? 63.450 42.877 -0.722 1.00 14.94 133 ARG A N 1
ATOM 1044 C CA . ARG A 1 133 ? 64.598 43.785 -0.619 1.00 15.51 133 ARG A CA 1
ATOM 1045 C C . ARG A 1 133 ? 65.892 43.026 -0.338 1.00 15.76 133 ARG A C 1
ATOM 1046 O O . ARG A 1 133 ? 66.917 43.292 -0.961 1.00 15.87 133 ARG A O 1
ATOM 1054 N N . SER A 1 134 ? 65.842 42.078 0.595 1.00 16.29 134 SER A N 1
ATOM 1055 C CA . SER A 1 134 ? 67.039 41.317 0.946 1.00 17.19 134 SER A CA 1
ATOM 1056 C C . SER A 1 134 ? 67.535 40.441 -0.199 1.00 17.02 134 SER A C 1
ATOM 1057 O O . SER A 1 134 ? 68.723 40.128 -0.281 1.00 18.09 134 SER A O 1
ATOM 1060 N N . ALA A 1 135 ? 66.616 40.048 -1.077 1.00 16.81 135 ALA A N 1
ATOM 1061 C CA . ALA A 1 135 ? 66.940 39.172 -2.199 1.00 16.58 135 ALA A CA 1
ATOM 1062 C C . ALA A 1 135 ? 67.576 39.900 -3.384 1.00 16.54 135 ALA A C 1
ATOM 1063 O O . ALA A 1 135 ? 68.102 39.262 -4.290 1.00 16.60 135 ALA A O 1
ATOM 1065 N N . VAL A 1 136 ? 67.516 41.229 -3.381 1.00 16.06 136 VAL A N 1
ATOM 1066 C CA . VAL A 1 136 ? 67.999 42.031 -4.509 1.00 16.22 136 VAL A CA 1
ATOM 1067 C C . VAL A 1 136 ? 69.475 42.382 -4.353 1.00 16.41 136 VAL A C 1
ATOM 1068 O O . VAL A 1 136 ? 69.870 43.069 -3.403 1.00 16.97 136 VAL A O 1
ATOM 1072 N N . ALA A 1 137 ? 70.275 41.893 -5.294 1.00 16.05 137 ALA A N 1
ATOM 1073 C CA . ALA A 1 137 ? 71.705 42.193 -5.365 1.00 16.77 137 ALA A CA 1
ATOM 1074 C C . ALA A 1 137 ? 71.911 43.672 -5.662 1.00 16.74 137 ALA A C 1
ATOM 1075 O O . ALA A 1 137 ? 70.993 44.347 -6.136 1.00 16.77 137 ALA A O 1
ATOM 1077 N N . PRO A 1 138 ? 73.114 44.203 -5.372 1.00 16.87 138 PRO A N 1
ATOM 1078 C CA . PRO A 1 138 ? 73.386 45.591 -5.734 1.00 16.73 138 PRO A CA 1
ATOM 1079 C C . PRO A 1 138 ? 73.142 45.828 -7.221 1.00 16.36 138 PRO A C 1
ATOM 1080 O O . PRO A 1 138 ? 73.571 45.038 -8.060 1.00 16.91 138 PRO A O 1
ATOM 1084 N N . GLY A 1 139 ? 72.431 46.903 -7.531 1.00 15.64 139 GLY A N 1
ATOM 1085 C CA . GLY A 1 139 ? 72.071 47.210 -8.911 1.00 14.59 139 GLY A CA 1
ATOM 1086 C C . GLY A 1 139 ? 70.915 46.386 -9.440 1.00 14.51 139 GLY A C 1
ATOM 1087 O O . GLY A 1 139 ? 70.562 46.504 -10.610 1.00 14.09 139 GLY A O 1
ATOM 1088 N N . GLY A 1 140 ? 70.318 45.570 -8.575 1.00 13.86 140 GLY A N 1
ATOM 1089 C CA . GLY A 1 140 ? 69.218 44.699 -8.967 1.00 14.08 140 GLY A CA 1
ATOM 1090 C C . GLY A 1 140 ? 67.887 45.403 -9.112 1.00 14.07 140 GLY A C 1
ATOM 1091 O O . GLY A 1 140 ? 67.735 46.579 -8.766 1.00 14.94 140 GLY A O 1
ATOM 1092 N N . VAL A 1 141 ? 66.909 44.655 -9.612 1.00 14.04 141 VAL A N 1
ATOM 1093 C CA . VAL A 1 141 ? 65.619 45.224 -9.974 1.00 14.45 141 VAL A CA 1
ATOM 1094 C C . VAL A 1 141 ? 64.521 44.211 -9.694 1.00 13.96 141 VAL A C 1
ATOM 1095 O O . VAL A 1 141 ? 64.742 42.994 -9.780 1.00 14.52 141 VAL A O 1
ATOM 1099 N N . VAL A 1 142 ? 63.341 44.717 -9.356 1.00 13.20 142 VAL A N 1
ATOM 1100 C CA . VAL A 1 142 ? 62.170 43.873 -9.174 1.00 13.55 142 VAL A CA 1
ATOM 1101 C C . VAL A 1 142 ? 61.111 44.260 -10.207 1.00 13.58 142 VAL A C 1
ATOM 1102 O O . VAL A 1 142 ? 60.758 45.440 -10.333 1.00 14.38 142 VAL A O 1
ATOM 1106 N N . GLU A 1 143 ? 60.624 43.273 -10.951 1.00 13.55 143 GLU A N 1
ATOM 1107 C CA . GLU A 1 143 ? 59.513 43.504 -11.875 1.00 13.55 143 GLU A CA 1
ATOM 1108 C C . GLU A 1 143 ? 58.359 42.587 -11.561 1.00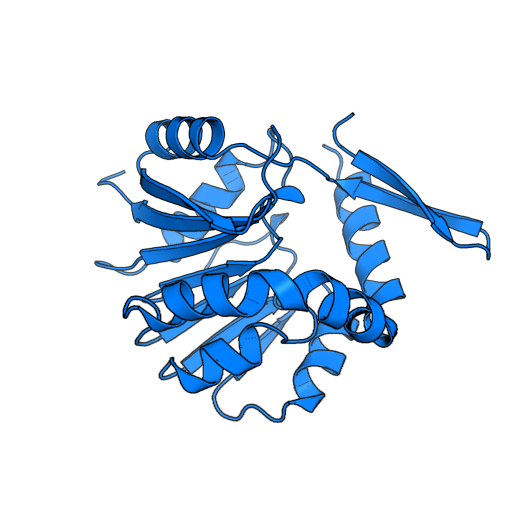 13.28 143 GLU A C 1
ATOM 1109 O O . GLU A 1 143 ? 58.554 41.448 -11.121 1.00 13.61 143 GLU A O 1
ATOM 1115 N N . PHE A 1 144 ? 57.151 43.089 -11.774 1.00 13.02 144 PHE A N 1
ATOM 1116 C CA . PHE A 1 144 ? 55.982 42.256 -11.545 1.00 13.74 144 PHE A CA 1
ATOM 1117 C C . PHE A 1 144 ? 54.802 42.607 -12.431 1.00 14.23 144 PHE A C 1
ATOM 1118 O O . PHE A 1 144 ? 54.695 43.725 -12.933 1.00 14.25 144 PHE A O 1
ATOM 1126 N N . VAL A 1 145 ? 53.941 41.611 -12.625 1.00 14.61 145 VAL A N 1
ATOM 1127 C CA . VAL A 1 145 ? 52.688 41.748 -13.360 1.00 15.15 145 VAL A CA 1
ATOM 1128 C C . VAL A 1 145 ? 51.553 41.494 -12.372 1.00 15.33 145 VAL A C 1
ATOM 1129 O O . VAL A 1 145 ? 51.632 40.594 -11.539 1.00 14.59 145 VAL A O 1
ATOM 1133 N N . ASP A 1 146 ? 50.498 42.293 -12.461 1.00 15.98 146 ASP A N 1
ATOM 1134 C CA . ASP A 1 146 ? 49.295 42.013 -11.701 1.00 17.53 146 ASP A CA 1
ATOM 1135 C C . ASP A 1 146 ? 48.118 42.709 -12.350 1.00 18.76 146 ASP A C 1
ATOM 1136 O O . ASP A 1 146 ? 48.232 43.275 -13.427 1.00 18.08 146 ASP A O 1
ATOM 1141 N N . VAL A 1 147 ? 46.979 42.635 -11.688 1.00 21.07 147 VAL A N 1
ATOM 1142 C CA . VAL A 1 147 ? 45.775 43.259 -12.201 1.00 23.38 147 VAL A CA 1
ATOM 1143 C C . VAL A 1 147 ? 45.427 44.487 -11.375 1.00 24.70 147 VAL A C 1
ATOM 1144 O O . VAL A 1 147 ? 45.666 44.530 -10.165 1.00 24.28 147 VAL A O 1
ATOM 1148 N N . THR A 1 148 ? 44.882 45.497 -12.045 1.00 26.80 148 THR A N 1
ATOM 1149 C CA . THR A 1 148 ? 44.562 46.755 -11.386 1.00 29.58 148 THR A CA 1
ATOM 1150 C C . THR A 1 148 ? 43.143 46.730 -10.833 1.00 30.92 148 THR A C 1
ATOM 1151 O O . THR A 1 148 ? 42.323 45.912 -11.249 1.00 31.37 148 THR A O 1
ATOM 1155 N N . ASP A 1 149 ? 42.871 47.608 -9.872 1.00 33.02 149 ASP A N 1
ATOM 1156 C CA . ASP A 1 149 ? 41.499 47.938 -9.510 1.00 34.67 149 ASP A CA 1
ATOM 1157 C C . ASP A 1 149 ? 41.259 49.392 -9.899 1.00 35.37 149 ASP A C 1
ATOM 1158 O O . ASP A 1 149 ? 42.125 50.255 -9.707 1.00 35.91 149 ASP A O 1
ATOM 1163 N N . HIS A 1 150 ? 40.089 49.657 -10.460 1.00 36.24 150 HIS A N 1
ATOM 1164 C CA . HIS A 1 150 ? 39.792 50.976 -10.998 1.00 36.78 150 HIS A CA 1
ATOM 1165 C C . HIS A 1 150 ? 38.958 51.803 -10.027 1.00 37.04 150 HIS A C 1
ATOM 1166 O O . HIS A 1 150 ? 39.270 52.966 -9.766 1.00 37.52 150 HIS A O 1
ATOM 1173 N N . GLU A 1 163 ? 36.265 43.056 1.905 1.00 34.05 163 GLU A N 1
ATOM 1174 C CA . GLU A 1 163 ? 36.824 41.720 2.266 1.00 33.71 163 GLU A CA 1
ATOM 1175 C C . GLU A 1 163 ? 38.209 41.520 1.657 1.00 32.92 163 GLU A C 1
ATOM 1176 O O . GLU A 1 163 ? 38.417 41.771 0.467 1.00 33.39 163 GLU A O 1
ATOM 1182 N N . VAL A 1 164 ? 39.146 41.062 2.481 1.00 31.75 164 VAL A N 1
ATOM 1183 C CA . VAL A 1 164 ? 40.510 40.761 2.035 1.00 30.48 164 VAL A CA 1
ATOM 1184 C C . VAL A 1 164 ? 40.526 39.579 1.057 1.00 29.38 164 VAL A C 1
ATOM 1185 O O . VAL A 1 164 ? 41.342 39.537 0.130 1.00 28.91 164 VAL A O 1
ATOM 1189 N N . ALA A 1 165 ? 39.602 38.642 1.262 1.00 28.09 165 ALA A N 1
ATOM 1190 C CA . ALA A 1 165 ? 39.575 37.395 0.512 1.00 26.88 165 ALA A CA 1
ATOM 1191 C C . ALA A 1 165 ? 38.223 37.115 -0.139 1.00 26.10 165 ALA A C 1
ATOM 1192 O O . ALA A 1 165 ? 37.179 37.594 0.316 1.00 26.42 165 ALA A O 1
ATOM 1194 N N . VAL A 1 166 ? 38.263 36.347 -1.220 1.00 24.87 166 VAL A N 1
ATOM 1195 C CA . VAL A 1 166 ? 37.057 35.796 -1.824 1.00 24.09 166 VAL A CA 1
ATOM 1196 C C . VAL A 1 166 ? 36.907 34.340 -1.398 1.00 23.71 166 VAL A C 1
ATOM 1197 O O . VAL A 1 166 ? 37.891 33.657 -1.118 1.00 23.26 166 VAL A O 1
ATOM 1201 N N . ARG A 1 167 ? 35.662 33.886 -1.328 1.00 23.53 167 ARG A N 1
ATOM 1202 C CA . ARG A 1 167 ? 35.365 32.494 -1.051 1.00 23.54 167 ARG A CA 1
ATOM 1203 C C . ARG A 1 167 ? 35.118 31.771 -2.366 1.00 23.01 167 ARG A C 1
ATOM 1204 O O . ARG A 1 167 ? 34.322 32.222 -3.198 1.00 22.90 167 ARG A O 1
ATOM 1212 N N . ARG A 1 168 ? 35.825 30.664 -2.562 1.00 21.81 168 ARG A N 1
ATOM 1213 C CA . ARG A 1 168 ? 35.653 29.847 -3.752 1.00 21.91 168 ARG A CA 1
ATOM 1214 C C . ARG A 1 168 ? 35.396 28.429 -3.289 1.00 21.54 168 ARG A C 1
ATOM 1215 O O . ARG A 1 168 ? 36.198 27.839 -2.559 1.00 20.70 168 ARG A O 1
ATOM 1223 N N . THR A 1 169 ? 34.248 27.904 -3.692 1.00 21.63 169 THR A N 1
ATOM 1224 C CA . THR A 1 169 ? 33.819 26.583 -3.272 1.00 21.80 169 THR A CA 1
ATOM 1225 C C . THR A 1 169 ? 33.743 25.704 -4.502 1.00 21.82 169 THR A C 1
ATOM 1226 O O . THR A 1 169 ? 33.047 26.038 -5.468 1.00 22.20 169 THR A O 1
ATOM 1230 N N . LEU A 1 170 ? 34.489 24.605 -4.471 1.00 21.56 170 LEU A N 1
ATOM 1231 C CA . LEU A 1 170 ? 34.442 23.592 -5.513 1.00 21.89 170 LEU A CA 1
ATOM 1232 C C . LEU A 1 170 ? 33.141 22.809 -5.390 1.00 22.13 170 LEU A C 1
ATOM 1233 O O . LEU A 1 170 ? 32.520 22.773 -4.326 1.00 22.00 170 LEU A O 1
ATOM 1238 N N . GLN A 1 171 ? 32.716 22.192 -6.483 1.00 22.34 171 GLN A N 1
ATOM 1239 C CA . GLN A 1 171 ? 31.417 21.529 -6.480 1.00 22.45 171 GLN A CA 1
ATOM 1240 C C . GLN A 1 171 ? 31.368 20.274 -5.591 1.00 22.03 171 GLN A C 1
ATOM 1241 O O . GLN A 1 171 ? 30.285 19.877 -5.155 1.00 22.84 171 GLN A O 1
ATOM 1247 N N . ASP A 1 172 ? 32.534 19.695 -5.291 1.00 21.12 172 ASP A N 1
ATOM 1248 C CA . ASP A 1 172 ? 32.635 18.588 -4.323 1.00 20.00 172 ASP A CA 1
ATOM 1249 C C . ASP A 1 172 ? 32.427 19.045 -2.876 1.00 19.29 172 ASP A C 1
ATOM 1250 O O . ASP A 1 172 ? 32.188 18.222 -1.982 1.00 18.38 172 ASP A O 1
ATOM 1255 N N . GLY A 1 173 ? 32.527 20.355 -2.654 1.00 18.11 173 GLY A N 1
ATOM 1256 C CA . GLY A 1 173 ? 32.318 20.944 -1.335 1.00 17.29 173 GLY A CA 1
ATOM 1257 C C . GLY A 1 173 ? 33.524 21.634 -0.714 1.00 16.88 173 GLY A C 1
ATOM 1258 O O . GLY A 1 173 ? 33.361 22.440 0.203 1.00 16.40 173 GLY A O 1
ATOM 1259 N N . ARG A 1 174 ? 34.730 21.331 -1.191 1.00 16.99 174 ARG A N 1
ATOM 1260 C CA . ARG A 1 174 ? 35.925 21.993 -0.650 1.00 17.18 174 ARG A CA 1
ATOM 1261 C C . ARG A 1 174 ? 35.776 23.495 -0.807 1.00 17.53 174 ARG A C 1
ATOM 1262 O O . ARG A 1 174 ? 35.440 23.976 -1.894 1.00 17.81 174 ARG A O 1
ATOM 1270 N N . SER A 1 175 ? 36.008 24.225 0.277 1.00 17.54 175 SER A N 1
ATOM 1271 C CA . SER A 1 175 ? 35.847 25.667 0.262 1.00 18.44 175 SER A CA 1
ATOM 1272 C C . SER A 1 175 ? 37.152 26.316 0.652 1.00 18.41 175 SER A C 1
ATOM 1273 O O . SER A 1 175 ? 37.826 25.870 1.582 1.00 19.16 175 SER A O 1
ATOM 1276 N N . PHE A 1 176 ? 37.504 27.371 -0.072 1.00 18.22 176 PHE A N 1
ATOM 1277 C CA . PHE A 1 176 ? 38.783 28.049 0.120 1.00 18.33 176 PHE A CA 1
ATOM 1278 C C . PHE A 1 176 ? 38.575 29.540 0.264 1.00 18.66 176 PHE A C 1
ATOM 1279 O O . PHE A 1 176 ? 37.584 30.090 -0.214 1.00 19.09 176 PHE A O 1
ATOM 1287 N N . ARG A 1 177 ? 39.518 30.192 0.931 1.00 18.97 177 ARG A N 1
ATOM 1288 C CA . ARG A 1 177 ? 39.549 31.644 0.963 1.00 19.73 177 ARG A CA 1
ATOM 1289 C C . ARG A 1 177 ? 40.827 32.041 0.259 1.00 19.11 177 ARG A C 1
ATOM 1290 O O . ARG A 1 177 ? 41.896 31.504 0.560 1.00 19.25 177 ARG A O 1
ATOM 1298 N N . ILE A 1 178 ? 40.705 32.952 -0.704 1.00 18.83 178 ILE A N 1
ATOM 1299 C CA . ILE A 1 178 ? 41.854 33.394 -1.497 1.00 18.44 178 ILE A CA 1
ATOM 1300 C C . ILE A 1 178 ? 41.933 34.910 -1.428 1.00 17.99 178 ILE A C 1
ATOM 1301 O O . ILE A 1 178 ? 40.952 35.606 -1.695 1.00 18.13 178 ILE A O 1
ATOM 1306 N N . VAL A 1 179 ? 43.104 35.412 -1.048 1.00 17.16 179 VAL A N 1
ATOM 1307 C CA . VAL A 1 179 ? 43.331 36.844 -0.958 1.00 17.26 179 VAL A CA 1
ATOM 1308 C C . VAL A 1 179 ? 43.198 37.444 -2.354 1.00 17.42 179 VAL A C 1
ATOM 1309 O O . VAL A 1 179 ? 43.696 36.881 -3.337 1.00 17.13 179 VAL A O 1
ATOM 1313 N N . LYS A 1 180 ? 42.498 38.570 -2.430 1.00 17.83 180 LYS A N 1
ATOM 1314 C CA . LYS A 1 180 ? 42.328 39.283 -3.683 1.00 18.63 180 LYS A CA 1
ATOM 1315 C C . LYS A 1 180 ? 42.375 40.771 -3.403 1.00 18.77 180 LYS A C 1
ATOM 1316 O O . LYS A 1 180 ? 41.342 41.392 -3.136 1.00 19.79 180 LYS A O 1
ATOM 1322 N N . VAL A 1 181 ? 43.582 41.333 -3.446 1.00 18.41 181 VAL A N 1
ATOM 1323 C CA . VAL A 1 181 ? 43.787 42.758 -3.227 1.00 18.94 181 VAL A CA 1
ATOM 1324 C C . VAL A 1 181 ? 44.442 43.325 -4.479 1.00 19.04 181 VAL A C 1
ATOM 1325 O O . VAL A 1 181 ? 45.671 43.427 -4.570 1.00 19.06 181 VAL A O 1
ATOM 1329 N N . PHE A 1 182 ? 43.610 43.652 -5.461 1.00 19.09 182 PHE A N 1
ATOM 1330 C CA . PHE A 1 182 ? 44.083 44.337 -6.650 1.00 19.36 182 PHE A CA 1
ATOM 1331 C C . PHE A 1 182 ? 44.367 45.782 -6.260 1.00 19.93 182 PHE A C 1
ATOM 1332 O O . PHE A 1 182 ? 43.538 46.447 -5.631 1.00 21.22 182 PHE A O 1
ATOM 1340 N N . ARG A 1 183 ? 45.565 46.242 -6.592 1.00 19.59 183 ARG A N 1
ATOM 1341 C CA . ARG A 1 183 ? 46.005 47.575 -6.220 1.00 19.52 183 ARG A CA 1
ATOM 1342 C C . ARG A 1 183 ? 46.285 48.382 -7.482 1.00 19.73 183 ARG A C 1
ATOM 1343 O O . ARG A 1 183 ? 46.888 47.877 -8.430 1.00 19.55 183 ARG A O 1
ATOM 1351 N N . SER A 1 184 ? 45.839 49.637 -7.494 1.00 19.74 184 SER A N 1
ATOM 1352 C CA . SER A 1 184 ? 46.046 50.520 -8.642 1.00 20.17 184 SER A CA 1
ATOM 1353 C C . SER A 1 184 ? 47.517 50.916 -8.825 1.00 20.21 184 SER A C 1
ATOM 1354 O O . SER A 1 184 ? 48.313 50.778 -7.895 1.00 19.99 184 SER A O 1
ATOM 1357 N N . PRO A 1 185 ? 47.888 51.403 -10.026 1.00 20.20 185 PRO A N 1
ATOM 1358 C CA . PRO A 1 185 ? 49.234 51.950 -10.197 1.00 20.73 185 PRO A CA 1
ATOM 1359 C C . PRO A 1 185 ? 49.569 53.011 -9.144 1.00 21.02 185 PRO A C 1
ATOM 1360 O O . PRO A 1 185 ? 50.671 52.999 -8.593 1.00 21.19 185 PRO A O 1
ATOM 1364 N N . ALA A 1 186 ? 48.615 53.892 -8.840 1.00 21.37 186 ALA A N 1
ATOM 1365 C CA . ALA A 1 186 ? 48.822 54.930 -7.832 1.00 21.33 186 ALA A CA 1
ATOM 1366 C C . ALA A 1 186 ? 49.041 54.356 -6.433 1.00 21.13 186 ALA A C 1
ATOM 1367 O O . ALA A 1 186 ? 49.963 54.773 -5.729 1.00 21.53 186 ALA A O 1
ATOM 1369 N N . GLU A 1 187 ? 48.207 53.395 -6.029 1.00 20.80 187 GLU A N 1
ATOM 1370 C CA . GLU A 1 187 ? 48.372 52.755 -4.724 1.00 20.85 187 GLU A CA 1
ATOM 1371 C C . GLU A 1 187 ? 49.722 52.046 -4.609 1.00 20.16 187 GLU A C 1
ATOM 1372 O O . GLU A 1 187 ? 50.430 52.215 -3.617 1.00 20.28 187 GLU A O 1
ATOM 1378 N N . LEU A 1 188 ? 50.074 51.268 -5.629 1.00 19.57 188 LEU A N 1
ATOM 1379 C CA . LEU A 1 188 ? 51.339 50.540 -5.625 1.00 19.12 188 LEU A CA 1
ATOM 1380 C C . LEU A 1 188 ? 52.529 51.491 -5.562 1.00 19.45 188 LEU A C 1
ATOM 1381 O O . LEU A 1 188 ? 53.444 51.273 -4.771 1.00 18.86 188 LEU A O 1
ATOM 1386 N N . THR A 1 189 ? 52.495 52.545 -6.378 1.00 20.02 189 THR A N 1
ATOM 1387 C CA . THR A 1 189 ? 53.580 53.529 -6.410 1.00 20.85 189 THR A CA 1
ATOM 1388 C C . THR A 1 189 ? 53.714 54.211 -5.053 1.00 21.15 189 THR A C 1
ATOM 1389 O O . THR A 1 189 ? 54.819 54.334 -4.530 1.00 20.76 189 THR A O 1
ATOM 1393 N N . GLU A 1 190 ? 52.588 54.619 -4.472 1.00 21.73 190 GLU A N 1
ATOM 1394 C CA . GLU A 1 190 ? 52.601 55.292 -3.170 1.00 22.62 190 GLU A CA 1
ATOM 1395 C C . GLU A 1 190 ? 53.115 54.386 -2.049 1.00 22.39 190 GLU A C 1
ATOM 1396 O O . GLU A 1 190 ? 53.943 54.807 -1.236 1.00 22.63 190 GLU A O 1
ATOM 1402 N N . ARG A 1 191 ? 52.641 53.140 -2.025 1.00 21.88 191 ARG A N 1
ATOM 1403 C CA . ARG A 1 191 ? 53.020 52.182 -0.985 1.00 21.56 191 ARG A CA 1
ATOM 1404 C C . ARG A 1 191 ? 54.490 51.796 -1.091 1.00 20.94 191 ARG A C 1
ATOM 1405 O O . ARG A 1 191 ? 55.192 51.718 -0.085 1.00 21.05 191 ARG A O 1
ATOM 1413 N N . LEU A 1 192 ? 54.949 51.548 -2.313 1.00 20.22 192 LEU A N 1
ATOM 1414 C CA . LEU A 1 192 ? 56.334 51.154 -2.508 1.00 19.46 192 LEU A CA 1
ATOM 1415 C C . LEU A 1 192 ? 57.299 52.315 -2.280 1.00 19.49 192 LEU A C 1
ATOM 1416 O O . LEU A 1 192 ? 58.396 52.105 -1.767 1.00 18.88 192 LEU A O 1
ATOM 1421 N N . THR A 1 193 ? 56.870 53.530 -2.623 1.00 19.76 193 THR A N 1
ATOM 1422 C CA . THR A 1 193 ? 57.639 54.742 -2.295 1.00 20.25 193 THR A CA 1
ATOM 1423 C C . THR A 1 193 ? 57.844 54.824 -0.785 1.00 20.29 193 THR A C 1
ATOM 1424 O O . THR A 1 193 ? 58.958 55.075 -0.311 1.00 20.50 193 THR A O 1
ATOM 1428 N N . ALA A 1 194 ? 56.763 54.595 -0.043 1.00 20.20 194 ALA A N 1
ATOM 1429 C CA . ALA A 1 194 ? 56.779 54.612 1.419 1.00 20.32 194 ALA A CA 1
ATOM 1430 C C . ALA A 1 194 ? 57.693 53.544 2.012 1.00 20.17 194 ALA A C 1
ATOM 1431 O O . ALA A 1 194 ? 58.220 53.713 3.109 1.00 20.81 194 ALA A O 1
ATOM 1433 N N . LEU A 1 195 ? 57.871 52.443 1.284 1.00 19.81 195 LEU A N 1
ATOM 1434 C CA . LE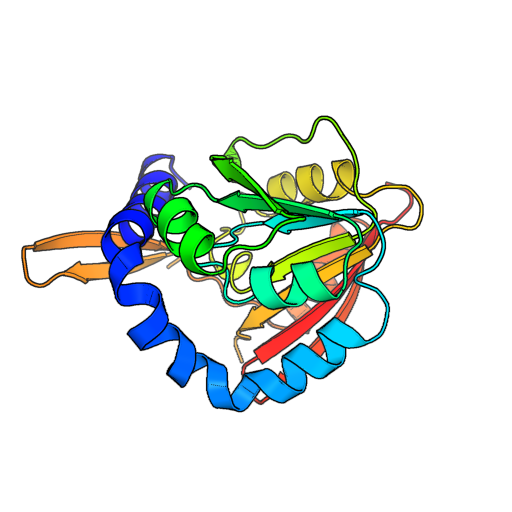U A 1 195 ? 58.770 51.369 1.705 1.00 19.33 195 LEU A CA 1
ATOM 1435 C C . LEU A 1 195 ? 60.197 51.543 1.180 1.00 18.63 195 LEU A C 1
ATOM 1436 O O . LEU A 1 195 ? 61.034 50.651 1.324 1.00 18.94 195 LEU A O 1
ATOM 1441 N N . GLY A 1 196 ? 60.466 52.694 0.573 1.00 18.49 196 GLY A N 1
ATOM 1442 C CA . GLY A 1 196 ? 61.819 53.036 0.146 1.00 18.19 196 GLY A CA 1
ATOM 1443 C C . GLY A 1 196 ? 62.243 52.513 -1.210 1.00 18.32 196 GLY A C 1
ATOM 1444 O O . GLY A 1 196 ? 63.427 52.284 -1.428 1.00 17.89 196 GLY A O 1
ATOM 1445 N N . TRP A 1 197 ? 61.280 52.336 -2.112 1.00 17.95 197 TRP A N 1
ATOM 1446 C CA . TRP A 1 197 ? 61.535 51.935 -3.495 1.00 18.26 197 TRP A CA 1
ATOM 1447 C C . TRP A 1 197 ? 61.205 53.069 -4.464 1.00 19.12 197 TRP A C 1
ATOM 1448 O O . TRP A 1 197 ? 60.378 53.937 -4.159 1.00 20.01 197 TRP A O 1
ATOM 1459 N N . SER A 1 198 ? 61.871 53.066 -5.616 1.00 19.74 198 SER A N 1
ATOM 1460 C CA . SER A 1 198 ? 61.490 53.877 -6.776 1.00 21.28 198 SER A CA 1
ATOM 1461 C C . SER A 1 198 ? 60.741 52.956 -7.728 1.00 21.75 198 SER A C 1
ATOM 1462 O O . SER A 1 198 ? 61.225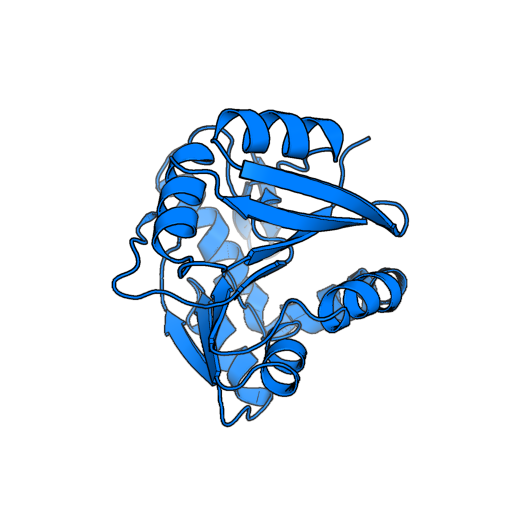 51.866 -8.026 1.00 22.21 198 SER A O 1
ATOM 1465 N N . CYS A 1 199 ? 59.576 53.384 -8.209 1.00 22.24 199 CYS A N 1
ATOM 1466 C CA . CYS A 1 199 ? 58.724 52.515 -9.023 1.00 23.55 199 CYS A CA 1
ATOM 1467 C C . CYS A 1 199 ? 58.120 53.184 -10.239 1.00 23.31 199 CYS A C 1
ATOM 1468 O O . CYS A 1 199 ? 57.741 54.354 -10.200 1.00 23.87 199 CYS A O 1
ATOM 1471 N N . SER A 1 200 ? 58.021 52.416 -11.312 1.00 22.75 200 SER A N 1
ATOM 1472 C CA . SER A 1 200 ? 57.207 52.801 -12.453 1.00 23.14 200 SER A CA 1
ATOM 1473 C C . SER A 1 200 ? 56.211 51.682 -12.687 1.00 22.81 200 SER A C 1
ATOM 1474 O O . SER A 1 200 ? 56.595 50.561 -13.021 1.00 22.21 200 SER A O 1
ATOM 1477 N N . VAL A 1 201 ? 54.935 51.992 -12.482 1.00 22.87 201 VAL A N 1
ATOM 1478 C CA . VAL A 1 201 ? 53.864 51.006 -12.602 1.00 23.60 201 VAL A CA 1
ATOM 1479 C C . VAL A 1 201 ? 52.922 51.470 -13.698 1.00 24.15 201 VAL A C 1
ATOM 1480 O O . VAL A 1 201 ? 52.334 52.554 -13.603 1.00 24.78 201 VAL A O 1
ATOM 1484 N N . ASP A 1 202 ? 52.784 50.648 -14.733 1.00 24.43 202 ASP A N 1
ATOM 1485 C CA . ASP A 1 202 ? 52.069 51.043 -15.939 1.00 24.85 202 ASP A CA 1
ATOM 1486 C C . ASP A 1 202 ? 51.009 50.033 -16.336 1.00 24.73 202 ASP A C 1
ATOM 1487 O O . ASP A 1 202 ? 51.236 48.826 -16.282 1.00 24.06 202 ASP A O 1
ATOM 1492 N N . GLU A 1 203 ? 49.854 50.544 -16.751 1.00 24.93 203 GLU A N 1
ATOM 1493 C CA . GLU A 1 203 ? 48.780 49.709 -17.271 1.00 25.56 203 GLU A CA 1
ATOM 1494 C C . GLU A 1 203 ? 49.078 49.376 -18.733 1.00 25.63 203 GLU A C 1
ATOM 1495 O O . GLU A 1 203 ? 48.760 50.158 -19.639 1.00 26.48 203 GLU A O 1
ATOM 1501 N N . VAL A 1 204 ? 49.704 48.222 -18.956 1.00 25.74 204 VAL A N 1
ATOM 1502 C CA . VAL A 1 204 ? 50.195 47.841 -20.286 1.00 25.75 204 VAL A CA 1
ATOM 1503 C C . VAL A 1 204 ? 49.081 47.328 -21.199 1.00 25.74 204 VAL A C 1
ATOM 1504 O O . VAL A 1 204 ? 49.200 47.375 -22.425 1.00 26.41 204 VAL A O 1
ATOM 1508 N N . HIS A 1 205 ? 48.014 46.833 -20.581 1.00 25.51 205 HIS A N 1
ATOM 1509 C CA . HIS A 1 205 ? 46.815 46.376 -21.270 1.00 25.22 205 HIS A CA 1
ATOM 1510 C C . HIS A 1 205 ? 45.662 46.640 -20.310 1.00 25.04 205 HIS A C 1
ATOM 1511 O O . HIS A 1 205 ? 45.848 46.551 -19.102 1.00 24.47 205 HIS A O 1
ATOM 1518 N N . PRO A 1 206 ? 44.471 47.000 -20.824 1.00 24.73 206 PRO A N 1
ATOM 1519 C CA . PRO A 1 206 ? 43.387 47.326 -19.896 1.00 24.68 206 PRO A CA 1
ATOM 1520 C C . PRO A 1 206 ? 43.240 46.288 -18.784 1.00 24.31 206 PRO A C 1
ATOM 1521 O O . PRO A 1 206 ? 43.043 45.100 -19.060 1.00 24.81 206 PRO A O 1
ATOM 1525 N N . GLY A 1 207 ? 43.383 46.741 -17.540 1.00 23.85 207 GLY A N 1
ATOM 1526 C CA . GLY A 1 207 ? 43.248 45.871 -16.377 1.00 22.86 207 GLY A CA 1
ATOM 1527 C C . GLY A 1 207 ? 44.525 45.218 -15.875 1.00 22.31 207 GLY A C 1
ATOM 1528 O O . GLY A 1 207 ? 44.540 44.662 -14.775 1.00 23.26 207 GLY A O 1
ATOM 1529 N N . PHE A 1 208 ? 45.593 45.283 -16.668 1.00 21.15 208 PHE A N 1
ATOM 1530 C CA . PHE A 1 208 ? 46.839 44.579 -16.345 1.00 20.45 208 PHE A CA 1
ATOM 1531 C C . PHE A 1 208 ? 48.007 45.541 -16.195 1.00 19.66 208 PHE A C 1
ATOM 1532 O O . PHE A 1 208 ? 48.234 46.395 -17.051 1.00 19.93 208 PHE A O 1
ATOM 1540 N N . LEU A 1 209 ? 48.753 45.378 -15.105 1.00 18.40 209 LEU A N 1
ATOM 1541 C CA . LEU A 1 209 ? 49.874 46.262 -14.799 1.00 18.13 209 LEU A CA 1
ATOM 1542 C C . LEU A 1 209 ? 51.211 45.555 -14.932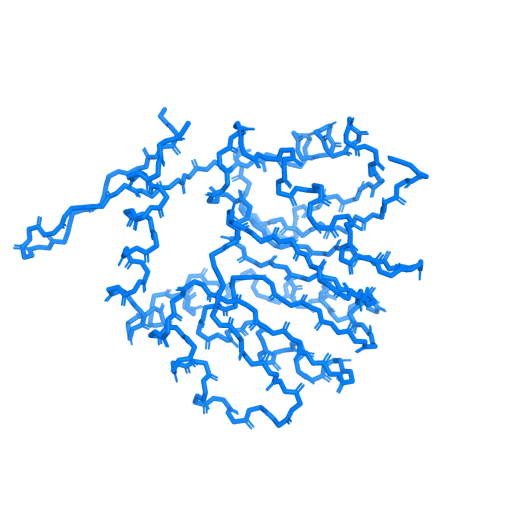 1.00 17.18 209 LEU A C 1
ATOM 1543 O O . LEU A 1 209 ? 51.328 44.356 -14.682 1.00 16.96 209 LEU A O 1
ATOM 1548 N N . TYR A 1 210 ? 52.219 46.321 -15.329 1.00 16.80 210 TYR A N 1
ATOM 1549 C CA . TYR A 1 210 ? 53.606 45.884 -15.260 1.00 16.41 210 TYR A CA 1
ATOM 1550 C C . TYR A 1 210 ? 54.387 46.931 -14.483 1.00 16.09 210 TYR A C 1
ATOM 1551 O O . TYR A 1 210 ? 54.359 48.123 -14.826 1.00 16.72 210 TYR A O 1
ATOM 1560 N N . ALA A 1 211 ? 55.090 46.481 -13.445 1.00 15.45 211 ALA A N 1
ATOM 1561 C CA . ALA A 1 211 ? 55.857 47.364 -12.574 1.00 15.54 211 ALA A CA 1
ATOM 1562 C C . ALA A 1 211 ? 57.347 47.070 -12.619 1.00 15.28 211 ALA A C 1
ATOM 1563 O O . ALA A 1 211 ? 57.760 45.907 -12.674 1.00 15.21 211 ALA A O 1
ATOM 1565 N N . THR A 1 212 ? 58.140 48.139 -12.586 1.00 15.71 212 THR A N 1
ATOM 1566 C CA . THR A 1 212 ? 59.594 48.051 -12.434 1.00 16.01 212 THR A CA 1
ATOM 1567 C C . THR A 1 212 ? 59.978 48.842 -11.191 1.00 15.88 212 THR A C 1
ATOM 1568 O O . THR A 1 212 ? 59.639 50.020 -11.067 1.00 16.28 212 THR A O 1
ATOM 1572 N N . CYS A 1 213 ? 60.689 48.181 -10.279 1.00 15.70 213 CYS A N 1
ATOM 1573 C CA . CYS A 1 213 ? 60.982 48.736 -8.960 1.00 15.69 213 CYS A CA 1
ATOM 1574 C C . CYS A 1 213 ? 62.456 48.610 -8.617 1.00 15.75 213 CYS A C 1
ATOM 1575 O O . CYS A 1 213 ? 63.055 47.560 -8.818 1.00 15.53 213 CYS A O 1
ATOM 1578 N N . ARG A 1 214 ? 63.019 49.696 -8.089 1.00 15.95 214 ARG A N 1
ATOM 1579 C CA . ARG A 1 214 ? 64.417 49.763 -7.665 1.00 16.87 214 ARG A CA 1
ATOM 1580 C C . ARG A 1 214 ? 64.465 50.128 -6.187 1.00 16.40 214 ARG A C 1
ATOM 1581 O O . ARG A 1 214 ? 63.809 51.085 -5.779 1.00 16.53 214 ARG A O 1
ATOM 1589 N N . PRO A 1 215 ? 65.235 49.378 -5.375 1.00 16.50 215 PRO A N 1
ATOM 1590 C CA . PRO A 1 215 ? 65.279 49.715 -3.948 1.00 17.04 215 PRO A CA 1
ATOM 1591 C C . PRO A 1 215 ? 66.147 50.936 -3.653 1.00 17.73 215 PRO A C 1
ATOM 1592 O O . PRO A 1 215 ? 67.189 51.125 -4.278 1.00 18.02 215 PRO A O 1
ATOM 1596 N N . GLY A 1 216 ? 65.690 51.760 -2.715 1.00 18.14 216 GLY A N 1
ATOM 1597 C CA . GLY A 1 216 ? 66.475 52.878 -2.205 1.00 19.98 216 GLY A CA 1
ATOM 1598 C C . GLY A 1 216 ? 67.506 52.428 -1.192 1.00 21.41 216 GLY A C 1
ATOM 1599 O O . GLY A 1 216 ? 67.631 51.225 -0.922 1.00 20.90 216 GLY A O 1
ATOM 1600 N N . PRO A 1 217 ? 68.241 53.397 -0.607 1.00 22.89 217 PRO A N 1
ATOM 1601 C CA . PRO A 1 217 ? 69.333 53.066 0.319 1.00 23.47 217 PRO A CA 1
ATOM 1602 C C . PRO A 1 217 ? 68.880 52.239 1.526 1.00 23.56 217 PRO A C 1
ATOM 1603 O O . PRO A 1 217 ? 69.663 51.441 2.034 1.00 23.90 217 PRO A O 1
ATOM 1607 N N . ARG A 1 218 ? 67.635 52.427 1.962 1.00 23.44 218 ARG A N 1
ATOM 1608 C CA . ARG A 1 218 ? 67.046 51.609 3.032 1.00 23.33 218 ARG A CA 1
ATOM 1609 C C . ARG A 1 218 ? 65.535 51.421 2.881 1.00 23.50 218 ARG A C 1
ATOM 1610 O O . ARG A 1 218 ? 64.890 52.097 2.072 1.00 23.89 218 ARG A O 1
#

B-factor: mean 22.51, std 6.91, range [12.98, 71.15]

Solvent-accessible surface area: 9720 Å² total; per-residue (Å²): 59,61,126,37,9,10,67,18,7,30,31,27,50,67,43,60,3,90,119,43,37,82,74,13,70,92,110,1,94,78,1,12,83,23,2,29,133,52,1,138,76,38,47,3,170,20,49,0,0,2,0,25,5,11,4,0,40,12,0,126,22,0,15,73,58,11,108,98,0,10,0,8,12,11,0,49,74,5,35,76,54,1,44,164,49,54,38,144,35,17,67,47,139,110,51,38,12,41,110,16,111,22,144,103,82,13,60,0,0,0,0,10,30,28,4,6,25,0,2,80,95,62,2,99,61,8,2,106,15,0,57,56,0,10,18,126,73,4,5,0,3,0,3,6,14,13,68,186,208,61,19,35,140,113,82,42,198,100,47,125,53,15,87,9,5,85,29,68,6,27,37,62,61,3,46,126,66,0,82,86,43,24,9,76,25,58,16,57,85,41,57,107,16,25,0,0,0,24,0,97,45,27,141,205

CATH classification: 3.40.50.150

Radius of gyration: 16.04 Å; Cα contacts (8 Å, |Δi|>4): 387; chains: 1; bounding box: 42×37×36 Å

Organism: Streptomyces luridus (NCBI:txid67320)